Protein AF-A0AAE0LAM8-F1 (afdb_monomer_lite)

pLDDT: mean 78.43, std 20.63, range [35.69, 98.75]

Foldseek 3Di:
DDDPDDDDDDDDDDDDDDDDDDDDDDDDDDDDDDDDDDPDDDPPPPVPPVVPPPPQLKAFDLVVVVVCCLFQHPFPEEEPADPVRLRPNDDHYHNHNLPDQQALGEYEYEHGQDQPDCVLLSNLVSLLVNCVVQLQRGKYKYKAFPDDDPSVVCQAVVSQKDFDDKAACADPVRHGDFGIADSVRDGDGDPGIITTIIRHRPNRPDTDDNPPPPPPPPPPPDPQDCDDLLNVCVVDPDDDDPVSVVVNQVVQCVPDPVSVVVLVVCVVCVPPDDPQWHDDPNFIWGQDNNDTDGDGDPSHDPDDD

Secondary structure (DSSP, 8-state):
--S-----------------PPP--PPPPPP----PPP--PPP-----------SS--EE-HHHHHHHHHHH---SEESS--TT-TT-SSSSB-S-TTSS--TT-EEEE-----TT-SHHHHHHHHHHHHHHH-TTT-EEEEEEE-S--GGGGG-SGGGT-EEEEEE-SB-TTSPBP--EE-TTS--PPPSS-EEEEEE--GGG-SPPPPPP-TT-----------SHHHHHHHT-SSPPPHHHHHHHHHHHHHH-HHHHHHHHHHHH-TTSS-TTEEEETTEEEEEETTEEEE---TTS--S--

Sequence (305 aa):
MTRADRAREQATAEVQSHPKFPHPEAQSHPKAAGKVPEPVKPPESSSHYDQVVDRQDWKLIRERFEEIAAQYGVFDVDACCDSMGVNRQVDTYWTDCLKEKWRGKHVWCNPPYTKDSDLIERILRHFLAEWRADPENTSAMFLLPDYDAPWRRLIHPKYGLHPVKVFDTKDEKGRPNHLFESPDGGRPPLRWPVLLVWAPAASRAKPRAPPARKDSEAEPDEPLVTTGVAARARAASGPLKADEFVRALQAEYERSQYLSSLKEELIAAPHQRTDTFRMVDDMIWRVAEGRYQLVLAQDSPSESW

Radius of gyration: 31.29 Å; chains: 1; bounding box: 61×74×106 Å

Structure (mmCIF, N/CA/C/O backbone):
data_AF-A0AAE0LAM8-F1
#
_entry.id   AF-A0AAE0LAM8-F1
#
loop_
_atom_site.group_PDB
_atom_site.id
_atom_site.type_symbol
_atom_site.label_atom_id
_atom_site.label_alt_id
_atom_site.label_comp_id
_atom_site.label_asym_id
_atom_site.label_entity_id
_atom_site.label_seq_id
_atom_site.pdbx_PDB_ins_code
_atom_site.Cartn_x
_atom_site.Cartn_y
_atom_site.Cartn_z
_atom_site.occupancy
_atom_site.B_iso_or_equiv
_atom_site.auth_seq_id
_atom_site.auth_comp_id
_atom_site.auth_asym_id
_atom_site.auth_atom_id
_atom_site.pdbx_PDB_model_num
ATOM 1 N N . MET A 1 1 ? -28.770 -49.775 2.920 1.00 42.25 1 MET A N 1
ATOM 2 C CA . MET A 1 1 ? -27.861 -49.713 1.757 1.00 42.25 1 MET A CA 1
ATOM 3 C C . MET A 1 1 ? -28.515 -48.850 0.703 1.00 42.25 1 MET A C 1
ATOM 5 O O . MET A 1 1 ? -29.583 -49.187 0.209 1.00 42.25 1 MET A O 1
ATOM 9 N N . THR A 1 2 ? -27.954 -47.664 0.515 1.00 45.12 2 THR A N 1
ATOM 10 C CA . THR A 1 2 ? -28.498 -46.571 -0.287 1.00 45.12 2 THR A CA 1
ATOM 11 C C . THR A 1 2 ? -27.935 -46.592 -1.703 1.00 45.12 2 THR A C 1
ATOM 13 O O . THR A 1 2 ? -26.929 -47.222 -2.002 1.00 45.12 2 THR A O 1
ATOM 16 N N . ARG A 1 3 ? -28.679 -45.915 -2.571 1.00 39.25 3 ARG A N 1
ATOM 17 C CA . ARG A 1 3 ? -28.670 -45.915 -4.032 1.00 39.25 3 ARG A CA 1
ATOM 18 C C . ARG A 1 3 ? -27.422 -45.218 -4.602 1.00 39.25 3 ARG A C 1
ATOM 20 O O . ARG A 1 3 ? -27.533 -44.151 -5.194 1.00 39.25 3 ARG A O 1
ATOM 27 N N . ALA A 1 4 ? -26.253 -45.813 -4.391 1.00 47.25 4 ALA A N 1
ATOM 28 C CA . ALA A 1 4 ? -24.966 -45.377 -4.921 1.00 47.25 4 ALA A CA 1
ATOM 29 C C . ALA A 1 4 ? -24.282 -46.564 -5.609 1.00 47.25 4 ALA A C 1
ATOM 31 O O . ALA A 1 4 ? -23.405 -47.167 -5.020 1.00 47.25 4 ALA A O 1
ATOM 32 N N . ASP A 1 5 ? -24.743 -46.920 -6.813 1.00 45.50 5 ASP A N 1
ATOM 33 C CA . ASP A 1 5 ? -24.060 -47.843 -7.736 1.00 45.50 5 ASP A CA 1
ATOM 34 C C . ASP A 1 5 ? -24.733 -47.770 -9.118 1.00 45.50 5 ASP A C 1
ATOM 36 O O . ASP A 1 5 ? -25.617 -48.563 -9.447 1.00 45.50 5 ASP A O 1
ATOM 40 N N . ARG A 1 6 ? -24.385 -46.755 -9.919 1.00 40.69 6 ARG A N 1
ATOM 41 C CA . ARG A 1 6 ? -24.605 -46.738 -11.380 1.00 40.69 6 ARG A CA 1
ATOM 42 C C . ARG A 1 6 ? -23.985 -45.489 -12.002 1.00 40.69 6 ARG A C 1
ATOM 44 O O . ARG A 1 6 ? -24.583 -44.423 -11.932 1.00 40.69 6 ARG A O 1
ATOM 51 N N . ALA A 1 7 ? -22.806 -45.647 -12.597 1.00 38.97 7 ALA A N 1
ATOM 52 C CA . ALA A 1 7 ? -22.374 -45.000 -13.845 1.00 38.97 7 ALA A CA 1
ATOM 53 C C . ALA A 1 7 ? -20.856 -45.182 -13.998 1.00 38.97 7 ALA A C 1
ATOM 55 O O . ALA A 1 7 ? -20.057 -44.292 -13.719 1.00 38.97 7 ALA A O 1
ATOM 56 N N . ARG A 1 8 ? -20.471 -46.381 -14.430 1.00 38.44 8 ARG A N 1
ATOM 57 C CA . ARG A 1 8 ? -19.193 -46.676 -15.077 1.00 38.44 8 ARG A CA 1
ATOM 58 C C . ARG A 1 8 ? -19.563 -47.189 -16.471 1.00 38.44 8 ARG A C 1
ATOM 60 O O . ARG A 1 8 ? -20.605 -47.823 -16.594 1.00 38.44 8 ARG A O 1
ATOM 67 N N . GLU A 1 9 ? -18.699 -46.921 -17.446 1.00 38.69 9 GLU A N 1
ATOM 68 C CA . GLU A 1 9 ? -18.788 -47.283 -18.875 1.00 38.69 9 GLU A CA 1
ATOM 69 C C . GLU A 1 9 ? -19.473 -46.257 -19.783 1.00 38.69 9 GLU A C 1
ATOM 71 O O . GLU A 1 9 ? -20.690 -46.209 -19.907 1.00 38.69 9 GLU A O 1
ATOM 76 N N . GLN A 1 10 ? -18.649 -45.484 -20.494 1.00 40.00 10 GLN A N 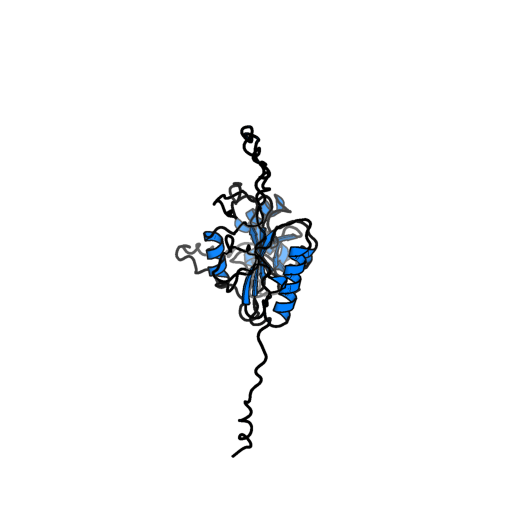1
ATOM 77 C CA . GLN A 1 10 ? -18.579 -45.578 -21.954 1.00 40.00 10 GLN A CA 1
ATOM 78 C C . GLN A 1 10 ? -17.279 -44.924 -22.443 1.00 40.00 10 GLN A C 1
ATOM 80 O O . GLN A 1 10 ? -17.040 -43.736 -22.249 1.00 40.00 10 GLN A O 1
ATOM 85 N N . ALA A 1 11 ? -16.426 -45.746 -23.049 1.00 37.00 11 ALA A N 1
ATOM 86 C CA . ALA A 1 11 ? -15.240 -45.362 -23.793 1.00 37.00 11 ALA A CA 1
ATOM 87 C C . ALA A 1 11 ? -15.292 -46.108 -25.128 1.00 37.00 11 ALA A C 1
ATOM 89 O O . ALA A 1 11 ? -15.294 -47.331 -25.116 1.00 37.00 11 ALA A O 1
ATOM 90 N N . THR A 1 12 ? -15.340 -45.367 -26.235 1.00 38.97 12 THR A N 1
ATOM 91 C CA . THR A 1 12 ? -14.949 -45.756 -27.607 1.00 38.97 12 THR A CA 1
ATOM 92 C C . THR A 1 12 ? -15.044 -44.471 -28.432 1.00 38.97 12 THR A C 1
ATOM 94 O O . THR A 1 12 ? -16.114 -43.886 -28.523 1.00 38.97 12 THR A O 1
ATOM 97 N N . ALA A 1 13 ? -13.913 -43.859 -28.773 1.00 37.62 13 ALA A N 1
ATOM 98 C CA . ALA A 1 13 ? -13.166 -44.088 -30.011 1.00 37.62 13 ALA A CA 1
ATOM 99 C C . ALA A 1 13 ? -13.682 -43.185 -31.141 1.00 37.62 13 ALA A C 1
ATOM 101 O O . ALA A 1 13 ? -14.643 -43.523 -31.819 1.00 37.62 13 ALA A O 1
ATOM 102 N N . GLU A 1 14 ? -12.988 -42.070 -31.374 1.00 36.41 14 GLU A N 1
ATOM 103 C CA . GLU A 1 14 ? -13.018 -41.405 -32.674 1.00 36.41 14 GLU A CA 1
ATOM 104 C C . GLU A 1 14 ? -11.615 -40.916 -33.046 1.00 36.41 14 GLU A C 1
ATOM 106 O O . GLU A 1 14 ? -10.985 -40.106 -32.369 1.00 36.41 14 GLU A O 1
ATOM 111 N N . VAL A 1 15 ? -11.118 -41.529 -34.115 1.00 42.00 15 VAL A N 1
ATOM 112 C CA . VAL A 1 15 ? -9.859 -41.286 -34.806 1.00 42.00 15 VAL A CA 1
ATOM 113 C C . VAL A 1 15 ? -10.183 -40.359 -35.972 1.00 42.00 15 VAL A C 1
ATOM 115 O O . VAL A 1 15 ? -10.866 -40.789 -36.894 1.00 42.00 15 VAL A O 1
ATOM 118 N N . GLN A 1 16 ? -9.681 -39.124 -35.966 1.00 38.16 16 GLN A N 1
ATOM 119 C CA . GLN A 1 16 ? -9.662 -38.227 -37.133 1.00 38.16 16 GLN A CA 1
ATOM 120 C C . GLN A 1 16 ? -8.356 -37.417 -37.081 1.00 38.16 16 GLN A C 1
ATOM 122 O O . GLN A 1 16 ? -8.118 -36.637 -36.169 1.00 38.16 16 GLN A O 1
ATOM 127 N N . SER A 1 17 ? -7.345 -37.842 -37.841 1.00 37.28 17 SER A N 1
ATOM 128 C CA . SER A 1 17 ? -7.025 -37.402 -39.211 1.00 37.28 17 SER A CA 1
ATOM 129 C C . SER A 1 17 ? -6.120 -36.164 -39.226 1.00 37.28 17 SER A C 1
ATOM 131 O O . SER A 1 17 ? -6.571 -35.028 -39.099 1.00 37.28 17 SER A O 1
ATOM 133 N N . HIS A 1 18 ? -4.822 -36.417 -39.403 1.00 40.50 18 HIS A N 1
ATOM 134 C CA . HIS A 1 18 ? -3.789 -35.412 -39.642 1.00 40.50 18 HIS A CA 1
ATOM 135 C C . HIS A 1 18 ? -4.062 -34.591 -40.914 1.00 40.50 18 HIS A C 1
ATOM 137 O O . HIS A 1 18 ? -4.341 -35.181 -41.963 1.00 40.50 18 HIS A O 1
ATOM 143 N N . PRO A 1 19 ? -3.891 -33.258 -40.884 1.00 45.94 19 PRO A N 1
ATOM 144 C CA . PRO A 1 19 ? -3.812 -32.468 -42.099 1.00 45.94 19 PRO A CA 1
ATOM 145 C C . PRO A 1 19 ? -2.441 -32.637 -42.771 1.00 45.94 19 PRO A C 1
ATOM 147 O O . PRO A 1 19 ? -1.376 -32.506 -42.169 1.00 45.94 19 PRO A O 1
ATOM 150 N N . LYS A 1 20 ? -2.521 -32.959 -44.059 1.00 43.41 20 LYS A N 1
ATOM 151 C CA . LYS A 1 20 ? -1.448 -33.190 -45.024 1.00 43.41 20 LYS A CA 1
ATOM 152 C C . LYS A 1 20 ? -0.888 -31.831 -45.470 1.00 43.41 20 LYS A C 1
ATOM 154 O O . LYS A 1 20 ? -1.605 -31.067 -46.109 1.00 43.41 20 LYS A O 1
ATOM 159 N N . PHE A 1 21 ? 0.365 -31.520 -45.139 1.00 41.03 21 PHE A N 1
ATOM 160 C CA . PHE A 1 21 ? 1.052 -30.322 -45.640 1.00 41.03 21 PHE A CA 1
ATOM 161 C C . PHE A 1 21 ? 1.538 -30.547 -47.083 1.00 41.03 21 PHE A C 1
ATOM 163 O O . PHE A 1 21 ? 2.216 -31.548 -47.334 1.00 41.03 21 PHE A O 1
ATOM 170 N N . PRO A 1 22 ? 1.234 -29.651 -48.038 1.00 52.69 22 PRO A N 1
ATOM 171 C CA . PRO A 1 22 ? 1.877 -29.663 -49.343 1.00 52.69 22 PRO A CA 1
ATOM 172 C C . PRO A 1 22 ? 3.249 -28.972 -49.288 1.00 52.69 22 PRO A C 1
ATOM 174 O O . PRO A 1 22 ? 3.369 -27.826 -48.860 1.00 52.69 22 PRO A O 1
ATOM 177 N N . HIS A 1 23 ? 4.276 -29.676 -49.768 1.00 47.25 23 HIS A N 1
ATOM 178 C CA . HIS A 1 23 ? 5.522 -29.082 -50.258 1.00 47.25 23 HIS A CA 1
ATOM 179 C C . HIS A 1 23 ? 5.260 -28.327 -51.572 1.00 47.25 23 HIS A C 1
ATOM 181 O O . HIS A 1 23 ? 4.566 -28.861 -52.438 1.00 47.25 23 HIS A O 1
ATOM 187 N N . PRO A 1 24 ? 5.903 -27.165 -51.764 1.00 48.97 24 PRO A N 1
ATOM 188 C CA . PRO A 1 24 ? 6.449 -26.807 -53.074 1.00 48.97 24 PRO A CA 1
ATOM 189 C C . PRO A 1 24 ? 7.948 -26.484 -52.944 1.00 48.97 24 PRO A C 1
ATOM 191 O O . PRO A 1 24 ? 8.383 -25.790 -52.031 1.00 48.97 24 PRO A O 1
ATOM 194 N N . GLU A 1 25 ? 8.793 -27.219 -53.660 1.00 37.88 25 GLU A N 1
ATOM 195 C CA . GLU A 1 25 ? 9.334 -26.871 -54.984 1.00 37.88 25 GLU A CA 1
ATOM 196 C C . GLU A 1 25 ? 10.571 -25.969 -54.904 1.00 37.88 25 GLU A C 1
ATOM 198 O O . GLU A 1 25 ? 10.521 -24.769 -54.650 1.00 37.88 25 GLU A O 1
ATOM 203 N N . ALA A 1 26 ? 11.710 -26.612 -55.162 1.00 44.53 26 ALA A N 1
ATOM 204 C CA . ALA A 1 26 ? 12.979 -25.980 -55.454 1.00 44.53 26 ALA A CA 1
ATOM 205 C C . ALA A 1 26 ? 12.883 -25.246 -56.797 1.00 44.53 26 ALA A C 1
ATOM 207 O O . ALA A 1 26 ? 12.657 -25.874 -57.831 1.00 44.53 26 ALA A O 1
ATOM 208 N N . GLN A 1 27 ? 13.101 -23.931 -56.788 1.00 44.50 27 GLN A N 1
ATOM 209 C CA . GLN A 1 27 ? 13.315 -23.162 -58.009 1.00 44.50 27 GLN A CA 1
ATOM 210 C C . GLN A 1 27 ? 14.799 -22.858 -58.201 1.00 44.50 27 GLN A C 1
ATOM 212 O O . GLN A 1 27 ? 15.515 -22.388 -57.320 1.00 44.50 27 GLN A O 1
ATOM 217 N N . SER A 1 28 ? 15.227 -23.207 -59.405 1.00 44.59 28 SER A N 1
ATOM 218 C CA . SER A 1 28 ? 16.553 -23.154 -59.989 1.00 44.59 28 SER A CA 1
ATOM 219 C C . SER A 1 28 ? 17.061 -21.734 -60.244 1.00 44.59 28 SER A C 1
ATOM 221 O O . SER A 1 28 ? 16.345 -20.886 -60.773 1.00 44.59 28 SER A O 1
ATOM 223 N N . HIS A 1 29 ? 18.352 -21.536 -59.983 1.00 39.38 29 HIS A N 1
ATOM 224 C CA . HIS A 1 29 ? 19.150 -20.391 -60.417 1.00 39.38 29 HIS A CA 1
ATOM 225 C C . HIS A 1 29 ? 19.219 -20.241 -61.948 1.00 39.38 29 HIS A C 1
ATOM 227 O O . HIS A 1 29 ? 19.505 -21.222 -62.639 1.00 39.38 29 HIS A O 1
ATOM 233 N N . PRO A 1 30 ? 19.185 -19.003 -62.468 1.00 60.00 30 PRO A N 1
ATOM 234 C CA . PRO A 1 30 ? 19.942 -18.634 -63.654 1.00 60.00 30 PRO A CA 1
ATOM 235 C C . PRO A 1 30 ? 21.252 -17.918 -63.280 1.00 60.00 30 PRO A C 1
ATOM 237 O O . PRO A 1 30 ? 21.284 -16.975 -62.489 1.00 60.00 30 PRO A O 1
ATOM 240 N N . LYS A 1 31 ? 22.349 -18.379 -63.893 1.00 48.44 31 LYS A N 1
ATOM 241 C CA . LYS A 1 31 ? 23.656 -17.711 -63.925 1.00 48.44 31 LYS A CA 1
ATOM 242 C C . LYS A 1 31 ? 23.550 -16.421 -64.744 1.00 48.44 31 LYS A C 1
ATOM 244 O O . LYS A 1 31 ? 23.218 -16.486 -65.924 1.00 48.44 31 LYS A O 1
ATOM 249 N N . ALA A 1 32 ? 23.939 -15.291 -64.162 1.00 50.44 32 ALA A N 1
ATOM 250 C CA . ALA A 1 32 ? 24.300 -14.088 -64.904 1.00 50.44 32 ALA A CA 1
ATOM 251 C C . ALA A 1 32 ? 25.632 -13.550 -64.371 1.00 50.44 32 ALA A C 1
ATOM 253 O O . ALA A 1 32 ? 25.844 -13.426 -63.166 1.00 50.44 32 ALA A O 1
ATOM 254 N N . ALA A 1 33 ? 26.551 -13.314 -65.299 1.00 45.41 33 ALA A N 1
ATOM 255 C CA . ALA A 1 33 ? 27.907 -12.863 -65.059 1.00 45.41 33 ALA A CA 1
ATOM 256 C C . ALA A 1 33 ? 27.971 -11.345 -64.825 1.00 45.41 33 ALA A C 1
ATOM 258 O O . ALA A 1 33 ? 27.256 -10.584 -65.469 1.00 45.41 33 ALA A O 1
ATOM 259 N N . GLY A 1 34 ? 28.927 -10.926 -63.992 1.00 47.91 34 GLY A N 1
ATOM 260 C CA . GLY A 1 34 ? 29.660 -9.675 -64.195 1.00 47.91 34 GLY A CA 1
ATOM 261 C C . GLY A 1 34 ? 29.079 -8.403 -63.578 1.00 47.91 34 GLY A C 1
ATOM 262 O O . GLY A 1 34 ? 28.497 -7.581 -64.277 1.00 47.91 34 GLY A O 1
ATOM 263 N N . LYS A 1 35 ? 29.396 -8.165 -62.302 1.00 47.94 35 LYS A N 1
ATOM 264 C CA . LYS A 1 35 ? 29.837 -6.851 -61.798 1.00 47.94 35 LYS A CA 1
ATOM 265 C C . LYS A 1 35 ? 30.513 -7.050 -60.443 1.00 47.94 35 LYS A C 1
ATOM 267 O O . LYS A 1 35 ? 29.933 -7.659 -59.551 1.00 47.94 35 LYS A O 1
ATOM 272 N N . VAL A 1 36 ? 31.754 -6.584 -60.317 1.00 54.91 36 VAL A N 1
ATOM 273 C CA . VAL A 1 36 ? 32.462 -6.516 -59.032 1.00 54.91 36 VAL A CA 1
ATOM 274 C C . VAL A 1 36 ? 31.665 -5.559 -58.137 1.00 54.91 36 VAL A C 1
ATOM 276 O O . VAL A 1 36 ? 31.460 -4.418 -58.555 1.00 54.91 36 VAL A O 1
ATOM 279 N N . PRO A 1 37 ? 31.152 -5.994 -56.973 1.00 52.31 37 PRO A N 1
ATOM 280 C CA . PRO A 1 37 ? 30.456 -5.093 -56.072 1.00 52.31 37 PRO A CA 1
ATOM 281 C C . PRO A 1 37 ? 31.472 -4.120 -55.468 1.00 52.31 37 PRO A C 1
ATOM 283 O O . PRO A 1 37 ? 32.499 -4.536 -54.929 1.00 52.31 37 PRO A O 1
ATOM 286 N N . GLU A 1 38 ? 31.186 -2.822 -55.573 1.00 62.50 38 GLU A N 1
ATOM 287 C CA . GLU A 1 38 ? 31.817 -1.816 -54.719 1.00 62.50 38 GLU A CA 1
ATOM 288 C C . GLU A 1 38 ? 31.668 -2.239 -53.249 1.00 62.50 38 GLU A C 1
ATOM 290 O O . GLU A 1 38 ? 30.661 -2.870 -52.902 1.00 62.50 38 GLU A O 1
ATOM 295 N N . PRO A 1 39 ? 32.647 -1.929 -52.377 1.00 57.47 39 PRO A N 1
ATOM 296 C CA . PRO A 1 39 ? 32.541 -2.230 -50.959 1.00 57.47 39 PRO A CA 1
ATOM 297 C C . PRO A 1 39 ? 31.262 -1.592 -50.422 1.00 57.47 39 PRO A C 1
ATOM 299 O O . PRO A 1 39 ? 31.156 -0.371 -50.309 1.00 57.47 39 PRO A O 1
ATOM 302 N N . VAL A 1 40 ? 30.277 -2.442 -50.126 1.00 51.88 40 VAL A N 1
ATOM 303 C CA . VAL A 1 40 ? 29.042 -2.058 -49.454 1.00 51.88 40 VAL A CA 1
ATOM 304 C C . VAL A 1 40 ? 29.480 -1.388 -48.163 1.00 51.88 40 VAL A C 1
ATOM 306 O O . VAL A 1 40 ? 30.051 -2.044 -47.288 1.00 51.88 40 VAL A O 1
ATOM 309 N N . LYS A 1 41 ? 29.276 -0.066 -48.072 1.00 57.19 41 LYS A N 1
ATOM 310 C CA . LYS A 1 41 ? 29.396 0.649 -46.803 1.00 57.19 41 LYS A CA 1
ATOM 311 C C . LYS A 1 41 ? 28.612 -0.173 -45.780 1.00 57.19 41 LYS A C 1
ATOM 313 O O . LYS A 1 41 ? 27.461 -0.505 -46.081 1.00 57.19 41 LYS A O 1
ATOM 318 N N . PRO A 1 42 ? 29.208 -0.539 -44.627 1.00 51.59 42 PRO A N 1
ATOM 319 C CA . PRO A 1 42 ? 28.446 -1.193 -43.576 1.00 51.59 42 PRO A CA 1
ATOM 320 C C . PRO A 1 42 ? 27.178 -0.364 -43.366 1.00 51.59 42 PRO A C 1
ATOM 322 O O . PRO A 1 42 ? 27.288 0.868 -43.401 1.00 51.59 42 PRO A O 1
ATOM 325 N N . PRO A 1 43 ? 25.996 -1.002 -43.257 1.00 48.78 43 PRO A N 1
ATOM 326 C CA . PRO A 1 43 ? 24.765 -0.269 -43.019 1.00 48.78 43 PRO A CA 1
ATOM 327 C C . PRO A 1 43 ? 25.061 0.682 -41.871 1.00 48.78 43 PRO A C 1
ATOM 329 O O . PRO A 1 43 ? 25.520 0.229 -40.819 1.00 48.78 43 PRO A O 1
ATOM 332 N N . GLU A 1 44 ? 24.928 1.988 -42.133 1.00 47.56 44 GLU A N 1
ATOM 333 C CA . GLU A 1 44 ? 25.016 3.007 -41.096 1.00 47.56 44 GLU A CA 1
ATOM 334 C C . GLU A 1 44 ? 24.133 2.479 -39.989 1.00 47.56 44 GLU A C 1
ATOM 336 O O . GLU A 1 44 ? 22.941 2.259 -40.218 1.00 47.56 44 GLU A O 1
ATOM 341 N N . SER A 1 45 ? 24.761 2.099 -38.871 1.00 48.72 45 SER A N 1
ATOM 342 C CA . SER A 1 45 ? 24.065 1.471 -37.768 1.00 48.72 45 SER A CA 1
ATOM 343 C C . SER A 1 45 ? 22.929 2.415 -37.463 1.00 48.72 45 SER A C 1
ATOM 345 O O . SER A 1 45 ? 23.179 3.538 -37.020 1.00 48.72 45 SER A O 1
ATOM 347 N N . SER A 1 46 ? 21.709 2.006 -37.798 1.00 42.03 46 SER A N 1
ATOM 348 C CA . SER A 1 46 ? 20.527 2.746 -37.435 1.00 42.03 46 SER A CA 1
ATOM 349 C C . SER A 1 46 ? 20.605 2.814 -35.924 1.00 42.03 46 SER A C 1
ATOM 351 O O . SER A 1 46 ? 20.315 1.829 -35.239 1.00 42.03 46 SER A O 1
ATOM 353 N N . SER A 1 47 ? 21.066 3.944 -35.394 1.00 44.22 47 SER A N 1
ATOM 354 C CA . SER A 1 47 ? 21.105 4.244 -33.972 1.00 44.22 47 SER A CA 1
ATOM 355 C C . SER A 1 47 ? 19.676 4.546 -33.523 1.00 44.22 47 SER A C 1
ATOM 357 O O . SER A 1 47 ? 19.398 5.528 -32.852 1.00 44.22 47 SER A O 1
ATOM 359 N N . HIS A 1 48 ? 18.762 3.652 -33.907 1.00 40.41 48 HIS A N 1
ATOM 360 C CA . HIS A 1 48 ? 17.373 3.530 -33.505 1.00 40.41 48 HIS A CA 1
ATOM 361 C C . HIS A 1 48 ? 17.252 3.003 -32.068 1.00 40.41 48 HIS A C 1
ATOM 363 O O . HIS A 1 48 ? 16.197 2.543 -31.650 1.00 40.41 48 HIS A O 1
ATOM 369 N N . TYR A 1 49 ? 18.344 3.101 -31.312 1.00 36.56 49 TYR A N 1
ATOM 370 C CA . TYR A 1 49 ? 18.413 2.923 -29.879 1.00 36.56 49 TYR A CA 1
ATOM 371 C C . TYR A 1 49 ? 18.540 4.295 -29.198 1.00 36.56 49 TYR A C 1
ATOM 373 O O . TYR A 1 49 ? 19.236 4.432 -28.200 1.00 36.56 49 TYR A O 1
ATOM 381 N N . ASP A 1 50 ? 17.755 5.282 -29.642 1.00 35.69 50 ASP A N 1
ATOM 382 C CA . ASP A 1 50 ? 17.017 6.107 -28.672 1.00 35.69 50 ASP A CA 1
ATOM 383 C C . ASP A 1 50 ? 15.964 5.188 -28.020 1.00 35.69 50 ASP A C 1
ATOM 385 O O . ASP A 1 50 ? 14.751 5.325 -28.176 1.00 35.69 50 ASP A O 1
ATOM 389 N N . GLN A 1 51 ? 16.452 4.142 -27.346 1.00 46.09 51 GLN A N 1
ATOM 390 C CA . GLN A 1 51 ? 15.656 3.329 -26.459 1.00 46.09 51 GLN A CA 1
ATOM 391 C C . GLN A 1 51 ? 15.284 4.270 -25.334 1.00 46.09 51 GLN A C 1
ATOM 393 O O . GLN A 1 51 ? 16.090 4.557 -24.448 1.00 46.09 51 GLN A O 1
ATOM 398 N N . VAL A 1 52 ? 14.063 4.790 -25.399 1.00 47.91 52 VAL A N 1
ATOM 399 C CA . VAL A 1 52 ? 13.364 5.289 -24.226 1.00 47.91 52 VAL A CA 1
ATOM 400 C C . VAL A 1 52 ? 13.440 4.147 -23.223 1.00 47.91 52 VAL A C 1
ATOM 402 O O . VAL A 1 52 ? 12.703 3.176 -23.345 1.00 47.91 52 VAL A O 1
ATOM 405 N N . VAL A 1 53 ? 14.427 4.213 -22.323 1.00 57.06 53 VAL A N 1
ATOM 406 C CA . VAL A 1 53 ? 14.648 3.202 -21.290 1.00 57.06 53 VAL A CA 1
ATOM 407 C C . VAL A 1 53 ? 13.302 3.009 -20.624 1.00 57.06 53 VAL A C 1
ATOM 409 O O . VAL A 1 53 ? 12.743 3.985 -20.113 1.00 57.06 53 VAL A O 1
ATOM 412 N N . ASP A 1 54 ? 12.758 1.797 -20.703 1.00 65.25 54 ASP A N 1
ATOM 413 C CA . ASP A 1 54 ? 11.486 1.509 -20.070 1.00 65.25 54 ASP A CA 1
ATOM 414 C C . ASP A 1 54 ? 11.676 1.693 -18.563 1.00 65.25 54 ASP A C 1
ATOM 416 O O . ASP A 1 54 ? 12.430 0.987 -17.893 1.00 65.25 54 ASP A O 1
ATOM 420 N N . ARG A 1 55 ? 11.071 2.759 -18.039 1.00 69.88 55 ARG A N 1
ATOM 421 C CA . ARG A 1 55 ? 11.152 3.132 -16.623 1.00 69.88 55 ARG A CA 1
ATOM 422 C C . ARG A 1 55 ? 10.011 2.519 -15.814 1.00 69.88 55 ARG A C 1
ATOM 424 O O . ARG A 1 55 ? 9.819 2.927 -14.673 1.00 69.88 55 ARG A O 1
ATOM 431 N N . GLN A 1 56 ? 9.231 1.616 -16.407 1.00 81.19 56 GLN A N 1
ATOM 432 C CA . GLN A 1 56 ? 8.104 0.958 -15.751 1.00 81.19 56 GLN A CA 1
ATOM 433 C C . GLN A 1 56 ? 8.478 -0.417 -15.178 1.00 81.19 56 GLN A C 1
ATOM 435 O O . GLN A 1 56 ? 7.803 -0.876 -14.262 1.00 81.19 56 GLN A O 1
ATOM 440 N N . ASP A 1 57 ? 9.601 -1.009 -15.601 1.00 84.06 57 ASP A N 1
ATOM 441 C CA . ASP A 1 57 ? 10.090 -2.319 -15.126 1.00 84.06 57 ASP A CA 1
ATOM 442 C C . ASP A 1 57 ? 10.857 -2.241 -13.794 1.00 84.06 57 ASP A C 1
ATOM 444 O O . ASP A 1 57 ? 11.777 -3.008 -13.509 1.00 84.06 57 ASP A O 1
ATOM 448 N N . TRP A 1 58 ? 10.527 -1.258 -12.963 1.00 90.69 58 TRP A N 1
ATOM 449 C CA . TRP A 1 58 ? 11.186 -1.065 -11.679 1.00 90.69 58 TRP A CA 1
ATOM 450 C C . TRP A 1 58 ? 10.566 -1.972 -10.624 1.00 90.69 58 TRP A C 1
ATOM 452 O O . TRP A 1 58 ? 9.345 -2.106 -10.538 1.00 90.69 58 TRP A O 1
ATOM 462 N N . LYS A 1 59 ? 11.405 -2.548 -9.763 1.00 95.12 59 LYS A N 1
ATOM 463 C CA . LYS A 1 59 ? 10.957 -3.357 -8.624 1.00 95.12 59 LYS A CA 1
ATOM 464 C C . LYS A 1 59 ? 11.303 -2.662 -7.312 1.00 95.12 59 LYS A C 1
ATOM 466 O O . LYS A 1 59 ? 12.279 -1.921 -7.227 1.00 95.12 59 LYS A O 1
ATOM 471 N N . LEU A 1 60 ? 10.502 -2.886 -6.276 1.00 97.06 60 LEU A N 1
ATOM 472 C CA . LEU A 1 60 ? 10.833 -2.460 -4.913 1.00 97.06 60 LEU A CA 1
ATOM 473 C C . LEU A 1 60 ? 12.190 -3.057 -4.484 1.00 97.06 60 LEU A C 1
ATOM 475 O O . LEU A 1 60 ? 12.465 -4.222 -4.775 1.00 97.06 60 LEU A O 1
ATOM 479 N N . ILE A 1 61 ? 13.040 -2.294 -3.792 1.00 97.00 61 ILE A N 1
ATOM 480 C CA . ILE A 1 61 ? 14.293 -2.853 -3.255 1.00 97.00 61 ILE A CA 1
ATOM 481 C C . ILE A 1 61 ? 14.000 -4.054 -2.338 1.00 97.00 61 ILE A C 1
ATOM 483 O O . ILE A 1 61 ? 13.023 -4.044 -1.579 1.00 97.00 61 ILE A O 1
ATOM 487 N N . ARG A 1 62 ? 14.832 -5.100 -2.432 1.00 96.75 62 ARG A N 1
ATOM 488 C CA . ARG A 1 62 ? 14.577 -6.412 -1.811 1.00 96.75 62 ARG A CA 1
ATOM 489 C C . ARG A 1 62 ? 14.327 -6.298 -0.311 1.00 96.75 62 ARG A C 1
ATOM 491 O O . ARG A 1 62 ? 13.377 -6.892 0.184 1.00 96.75 62 ARG A O 1
ATOM 498 N N . GLU A 1 63 ? 15.111 -5.477 0.380 1.00 97.00 63 GLU A N 1
ATOM 499 C CA . GLU A 1 63 ? 15.016 -5.292 1.828 1.00 97.00 63 GLU A CA 1
ATOM 500 C C . GLU A 1 63 ? 13.625 -4.774 2.231 1.00 97.00 63 GLU A C 1
ATOM 502 O O . GLU A 1 63 ? 13.018 -5.254 3.184 1.00 97.00 63 GLU A O 1
ATOM 507 N N . ARG A 1 64 ? 13.065 -3.831 1.462 1.00 96.94 64 ARG A N 1
ATOM 508 C CA . ARG A 1 64 ? 11.723 -3.288 1.723 1.00 96.94 64 ARG A CA 1
ATOM 509 C C . ARG A 1 64 ? 10.624 -4.277 1.378 1.00 96.94 64 ARG A C 1
ATOM 511 O O . ARG A 1 64 ? 9.621 -4.324 2.084 1.00 96.94 64 ARG A O 1
ATOM 518 N N . PHE A 1 65 ? 10.798 -5.052 0.312 1.00 98.19 65 PHE A N 1
ATOM 519 C CA . PHE A 1 65 ? 9.851 -6.107 -0.030 1.00 98.19 65 PHE A CA 1
ATOM 520 C C . PHE A 1 65 ? 9.786 -7.172 1.075 1.00 98.19 65 PHE A C 1
ATOM 522 O O . PHE A 1 65 ? 8.694 -7.538 1.505 1.00 98.19 65 PHE A O 1
ATOM 529 N N . GLU A 1 66 ? 10.936 -7.606 1.593 1.00 97.81 66 GLU A N 1
ATOM 530 C CA . GLU A 1 66 ? 11.026 -8.583 2.684 1.00 97.81 66 GLU A CA 1
ATOM 531 C C . GLU A 1 66 ? 10.421 -8.062 3.993 1.00 97.81 66 GLU A C 1
ATOM 533 O O . GLU A 1 66 ? 9.670 -8.789 4.642 1.00 97.81 66 GLU A O 1
ATOM 538 N N . GLU A 1 67 ? 10.668 -6.797 4.356 1.00 96.62 67 GLU A N 1
ATOM 539 C CA . GLU A 1 67 ? 10.015 -6.147 5.504 1.00 96.62 67 GLU A CA 1
ATOM 540 C C . GLU A 1 67 ? 8.481 -6.199 5.388 1.00 96.62 67 GLU A C 1
ATOM 542 O O . GLU A 1 67 ? 7.784 -6.541 6.347 1.00 96.62 67 GLU A O 1
ATOM 547 N N . ILE A 1 68 ? 7.946 -5.884 4.204 1.00 96.94 68 ILE A N 1
ATOM 548 C CA . ILE A 1 68 ? 6.502 -5.893 3.953 1.00 96.94 68 ILE A CA 1
ATOM 549 C C . ILE A 1 68 ? 5.960 -7.327 3.983 1.00 96.94 68 ILE A C 1
ATOM 551 O O . ILE A 1 68 ? 4.948 -7.577 4.638 1.00 96.94 68 ILE A O 1
ATOM 555 N N . ALA A 1 69 ? 6.630 -8.280 3.336 1.00 97.31 69 ALA A N 1
ATOM 556 C CA . ALA A 1 69 ? 6.221 -9.684 3.339 1.00 97.31 69 ALA A CA 1
ATOM 557 C C . ALA A 1 69 ? 6.243 -10.288 4.756 1.00 97.31 69 ALA A C 1
ATOM 559 O O . ALA A 1 69 ? 5.346 -11.041 5.134 1.00 97.31 69 ALA A O 1
ATOM 560 N N . ALA A 1 70 ? 7.217 -9.913 5.589 1.00 95.94 70 ALA A N 1
ATOM 561 C CA . ALA A 1 70 ? 7.266 -10.334 6.987 1.00 95.94 70 ALA A CA 1
ATOM 562 C C . ALA A 1 70 ? 6.064 -9.811 7.796 1.00 95.94 70 ALA A C 1
ATOM 564 O O . ALA A 1 70 ? 5.529 -10.527 8.646 1.00 95.94 70 ALA A O 1
ATOM 565 N N . GLN A 1 71 ? 5.619 -8.582 7.521 1.00 95.38 71 GLN A N 1
ATOM 566 C CA . GLN A 1 71 ? 4.520 -7.935 8.240 1.00 95.38 71 GLN A CA 1
ATOM 567 C C . GLN A 1 71 ? 3.125 -8.378 7.755 1.00 95.38 71 GLN A C 1
ATOM 569 O O . GLN A 1 71 ? 2.219 -8.573 8.572 1.00 95.38 71 GLN A O 1
ATOM 574 N N . TYR A 1 72 ? 2.940 -8.537 6.443 1.00 95.44 72 TYR A N 1
ATOM 575 C CA . TYR A 1 72 ? 1.627 -8.767 5.821 1.00 95.44 72 TYR A CA 1
ATOM 576 C C . TYR A 1 72 ? 1.412 -10.197 5.309 1.00 95.44 72 TYR A C 1
ATOM 578 O O . TYR A 1 72 ? 0.274 -10.580 5.037 1.00 95.44 72 TYR A O 1
ATOM 586 N N . GLY A 1 73 ? 2.467 -11.011 5.270 1.00 95.38 73 GLY A N 1
ATOM 587 C CA . GLY A 1 73 ? 2.439 -12.386 4.784 1.00 95.38 73 GLY A CA 1
ATOM 588 C C . GLY A 1 73 ? 3.233 -12.573 3.491 1.00 95.38 73 GLY A C 1
ATOM 589 O O . GLY A 1 73 ? 3.509 -11.631 2.754 1.00 95.38 73 GLY A O 1
ATOM 590 N N . VAL A 1 74 ? 3.612 -13.825 3.227 1.00 97.00 74 VAL A N 1
ATOM 591 C CA . VAL A 1 74 ? 4.320 -14.211 2.000 1.00 97.00 74 VAL A CA 1
ATOM 592 C C . VAL A 1 74 ? 3.344 -14.205 0.831 1.00 97.00 74 VAL A C 1
ATOM 594 O O . VAL A 1 74 ? 2.349 -14.927 0.873 1.00 97.00 74 VAL A O 1
ATOM 597 N N . PHE A 1 75 ? 3.643 -13.413 -0.194 1.00 98.44 75 PHE A N 1
ATOM 598 C CA . PHE A 1 75 ? 2.821 -13.290 -1.395 1.00 98.44 75 PHE A CA 1
ATOM 599 C C . PHE A 1 75 ? 2.920 -14.533 -2.282 1.00 98.44 75 PHE A C 1
ATOM 601 O O . PHE A 1 75 ? 4.003 -15.077 -2.492 1.00 98.44 75 PHE A O 1
ATOM 608 N N . ASP A 1 76 ? 1.782 -14.947 -2.833 1.00 98.56 76 ASP A N 1
ATOM 609 C CA . ASP A 1 76 ? 1.683 -16.094 -3.732 1.00 98.56 76 ASP A CA 1
ATOM 610 C C . ASP A 1 76 ? 2.126 -15.742 -5.156 1.00 98.56 76 ASP A C 1
ATOM 612 O O . ASP A 1 76 ? 2.595 -16.613 -5.885 1.00 98.56 76 ASP A O 1
ATOM 616 N N . VAL A 1 77 ? 1.915 -14.490 -5.578 1.00 98.75 77 VAL A N 1
ATOM 617 C CA . VAL A 1 77 ? 2.114 -14.054 -6.965 1.00 98.75 77 VAL A CA 1
ATOM 618 C C . VAL A 1 77 ? 2.427 -12.561 -7.073 1.00 98.75 77 VAL A C 1
ATOM 620 O O . VAL A 1 77 ? 1.881 -11.755 -6.316 1.00 98.75 77 VAL A O 1
ATOM 623 N N . ASP A 1 78 ? 3.279 -12.205 -8.035 1.00 98.69 78 ASP A N 1
ATOM 624 C CA . ASP A 1 78 ? 3.533 -10.830 -8.476 1.00 98.69 78 ASP A CA 1
ATOM 625 C C . ASP A 1 78 ? 2.694 -10.499 -9.723 1.00 98.69 78 ASP A C 1
ATOM 627 O O . ASP A 1 78 ? 2.795 -11.167 -10.752 1.00 98.69 78 ASP A O 1
ATOM 631 N N . ALA A 1 79 ? 1.817 -9.503 -9.633 1.00 98.31 79 ALA A N 1
ATOM 632 C CA . ALA A 1 79 ? 0.787 -9.265 -10.640 1.00 98.31 79 ALA A CA 1
ATOM 633 C C . ALA A 1 79 ? 1.242 -8.445 -11.858 1.00 98.31 79 ALA A C 1
ATOM 635 O O . ALA A 1 79 ? 0.575 -8.482 -12.888 1.00 98.31 79 ALA A O 1
ATOM 636 N N . CYS A 1 80 ? 2.302 -7.647 -11.753 1.00 96.44 80 CYS A N 1
ATOM 637 C CA . CYS A 1 80 ? 2.639 -6.650 -12.779 1.00 96.44 80 CYS A CA 1
ATOM 638 C C . CYS A 1 80 ? 4.076 -6.817 -13.264 1.00 96.44 80 CYS A C 1
ATOM 640 O O . CYS A 1 80 ? 4.888 -5.894 -13.176 1.00 96.44 80 CYS A O 1
ATOM 642 N N . CYS A 1 81 ? 4.388 -8.010 -13.762 1.00 95.94 81 CYS A N 1
ATOM 643 C CA . CYS A 1 81 ? 5.723 -8.330 -14.227 1.00 95.94 81 CYS A CA 1
ATOM 644 C C . CYS A 1 81 ? 5.889 -8.182 -15.735 1.00 95.94 81 CYS A C 1
ATOM 646 O O . CYS A 1 81 ? 4.945 -8.340 -16.510 1.00 95.94 81 CYS A O 1
ATOM 648 N N . ASP A 1 82 ? 7.123 -7.922 -16.154 1.00 93.88 82 ASP A N 1
ATOM 649 C CA . ASP A 1 82 ? 7.494 -8.004 -17.560 1.00 93.88 82 ASP A CA 1
ATOM 650 C C . ASP A 1 82 ? 7.455 -9.463 -18.064 1.00 93.88 82 ASP A C 1
ATOM 652 O O . ASP A 1 82 ? 7.411 -10.425 -17.291 1.00 93.88 82 ASP A O 1
ATOM 656 N N . SER A 1 83 ? 7.488 -9.642 -19.387 1.00 94.25 83 SER A N 1
ATOM 657 C CA . SER A 1 83 ? 7.410 -10.971 -20.023 1.00 94.25 83 SER A CA 1
ATOM 658 C C . SER A 1 83 ? 8.547 -11.937 -19.668 1.00 94.25 83 SER A C 1
ATOM 660 O O . SER A 1 83 ? 8.400 -13.144 -19.840 1.00 94.25 83 SER A O 1
ATOM 662 N N . MET A 1 84 ? 9.666 -11.415 -19.168 1.00 94.25 84 MET A N 1
ATOM 663 C CA . MET A 1 84 ? 10.833 -12.178 -18.732 1.00 94.25 84 MET A CA 1
ATOM 664 C C . MET A 1 84 ? 10.854 -12.360 -17.200 1.00 94.25 84 MET A C 1
ATOM 666 O O . MET A 1 84 ? 11.714 -13.068 -16.664 1.00 94.25 84 MET A O 1
ATOM 670 N N . GLY A 1 85 ? 9.922 -11.717 -16.489 1.00 95.19 85 GLY A N 1
ATOM 671 C CA . GLY A 1 85 ? 9.848 -11.644 -15.039 1.00 95.19 85 GLY A CA 1
ATOM 672 C C . GLY A 1 85 ? 11.084 -11.013 -14.405 1.00 95.19 85 GLY A C 1
ATOM 673 O O . GLY A 1 85 ? 11.456 -11.438 -13.312 1.00 95.19 85 GLY A O 1
ATOM 674 N N . VAL A 1 86 ? 11.778 -10.083 -15.068 1.00 94.19 86 VAL A N 1
ATOM 675 C CA . VAL A 1 86 ? 13.005 -9.460 -14.531 1.00 94.19 86 VAL A CA 1
ATOM 676 C C . VAL A 1 86 ? 12.693 -8.623 -13.289 1.00 94.19 86 VAL A C 1
ATOM 678 O O . VAL A 1 86 ? 13.463 -8.626 -12.323 1.00 94.19 86 VAL A O 1
ATOM 681 N N . ASN A 1 87 ? 11.537 -7.965 -13.275 1.00 95.50 87 ASN A N 1
ATOM 682 C CA . ASN A 1 87 ? 11.065 -7.148 -12.159 1.00 95.50 87 ASN A CA 1
ATOM 683 C C . ASN A 1 87 ? 10.296 -7.924 -11.061 1.00 95.50 87 ASN A C 1
ATOM 685 O O . ASN A 1 87 ? 9.816 -7.299 -10.113 1.00 95.50 87 ASN A O 1
ATOM 689 N N . ARG A 1 88 ? 10.191 -9.262 -11.141 1.00 97.06 88 ARG A N 1
ATOM 690 C CA . ARG A 1 88 ? 9.410 -10.069 -10.182 1.00 97.06 88 ARG A CA 1
ATOM 691 C C . ARG A 1 88 ? 10.004 -10.081 -8.771 1.00 97.06 88 ARG A C 1
ATOM 693 O O . ARG A 1 88 ? 11.221 -10.186 -8.590 1.00 97.06 88 ARG A O 1
ATOM 700 N N . GLN A 1 89 ? 9.138 -10.060 -7.761 1.00 97.81 89 GLN A N 1
ATOM 701 C CA . GLN A 1 89 ? 9.526 -10.187 -6.350 1.00 97.81 89 GLN A CA 1
ATOM 702 C C . GLN A 1 89 ? 9.415 -11.611 -5.795 1.00 97.81 89 GLN A C 1
ATOM 704 O O . GLN A 1 89 ? 10.148 -11.962 -4.861 1.00 97.81 89 GLN A O 1
ATOM 709 N N . VAL A 1 90 ? 8.535 -12.425 -6.385 1.00 98.12 90 VAL A N 1
ATOM 710 C CA . VAL A 1 90 ? 8.279 -13.827 -6.016 1.00 98.12 90 VAL A CA 1
ATOM 711 C C . VAL A 1 90 ? 8.349 -14.747 -7.240 1.00 98.12 90 VAL A C 1
ATOM 713 O O . VAL A 1 90 ? 8.440 -14.280 -8.375 1.00 98.12 90 VAL A O 1
ATOM 716 N N . ASP A 1 91 ? 8.331 -16.062 -7.011 1.00 98.00 91 ASP A N 1
ATOM 717 C CA . ASP A 1 91 ? 8.560 -17.061 -8.064 1.00 98.00 91 ASP A CA 1
ATOM 718 C C . ASP A 1 91 ? 7.437 -17.121 -9.105 1.00 98.00 91 ASP A C 1
ATOM 720 O O . ASP A 1 91 ? 7.704 -17.265 -10.298 1.00 98.00 91 ASP A O 1
ATOM 724 N N . THR A 1 92 ? 6.182 -17.002 -8.664 1.00 98.50 92 THR A N 1
ATOM 725 C CA . THR A 1 92 ? 5.019 -16.979 -9.562 1.00 98.50 92 THR A CA 1
ATOM 726 C C . THR A 1 92 ? 4.693 -15.538 -9.929 1.00 98.50 92 THR A C 1
ATOM 728 O O . THR A 1 92 ? 4.583 -14.687 -9.051 1.00 98.50 92 THR A O 1
ATOM 731 N N . TYR A 1 93 ? 4.496 -15.249 -11.211 1.00 98.50 93 TYR A N 1
ATOM 732 C CA . TYR A 1 93 ? 4.170 -13.900 -11.664 1.00 98.50 93 TYR A CA 1
ATOM 733 C C . TYR A 1 93 ? 3.244 -13.897 -12.878 1.00 98.50 93 TYR A C 1
ATOM 735 O O . TYR A 1 93 ? 3.080 -14.913 -13.557 1.00 98.50 93 TYR A O 1
ATOM 743 N N . TRP A 1 94 ? 2.652 -12.736 -13.147 1.00 98.44 94 TRP A N 1
ATOM 744 C CA . TRP A 1 94 ? 1.783 -12.487 -14.291 1.00 98.44 94 TRP A CA 1
ATOM 745 C C . TRP A 1 94 ? 2.305 -11.346 -15.154 1.00 98.44 94 TRP A C 1
ATOM 747 O O . TRP A 1 94 ? 2.826 -10.357 -14.644 1.00 98.44 94 TRP A O 1
ATOM 757 N N . THR A 1 95 ? 2.087 -11.468 -16.462 1.00 96.31 95 THR A N 1
ATOM 758 C CA . THR A 1 95 ? 2.394 -10.419 -17.446 1.00 96.31 95 THR A CA 1
ATOM 759 C C . THR A 1 95 ? 1.172 -9.570 -17.801 1.00 96.31 95 THR A C 1
ATOM 761 O O . THR A 1 95 ? 1.301 -8.494 -18.373 1.00 96.31 95 THR A O 1
ATOM 764 N N . ASP A 1 96 ? -0.033 -10.066 -17.497 1.00 96.50 96 ASP A N 1
ATOM 765 C CA . ASP A 1 96 ? -1.310 -9.374 -17.701 1.00 96.50 96 ASP A CA 1
ATOM 766 C C . ASP A 1 96 ? -2.304 -9.771 -16.600 1.00 96.50 96 ASP A C 1
ATOM 768 O O . ASP A 1 96 ? -3.147 -10.654 -16.773 1.00 96.50 96 ASP A O 1
ATOM 772 N N . CYS A 1 97 ? -2.215 -9.119 -15.439 1.00 97.88 97 CYS A N 1
ATOM 773 C CA . CYS A 1 97 ? -3.054 -9.455 -14.288 1.00 97.88 97 CYS A CA 1
ATOM 774 C C . CYS A 1 97 ? -4.558 -9.253 -14.496 1.00 97.88 97 CYS A C 1
ATOM 776 O O . CYS A 1 97 ? -5.337 -9.762 -13.690 1.00 97.88 97 CYS A O 1
ATOM 778 N N . LEU A 1 98 ? -4.987 -8.536 -15.541 1.00 98.19 98 LEU A N 1
ATOM 779 C CA . LEU A 1 98 ? -6.407 -8.333 -15.844 1.00 98.19 98 LEU A CA 1
ATOM 780 C C . LEU A 1 98 ? -7.061 -9.581 -16.452 1.00 98.19 98 LEU A C 1
ATOM 782 O O . LEU A 1 98 ? -8.286 -9.687 -16.451 1.00 98.19 98 LEU A O 1
ATOM 786 N N . LYS A 1 99 ? -6.265 -10.522 -16.972 1.00 98.25 99 LYS A N 1
ATOM 787 C CA . LYS A 1 99 ? -6.740 -11.818 -17.491 1.00 98.25 99 LYS A CA 1
ATOM 788 C C . LYS A 1 99 ? -6.673 -12.938 -16.460 1.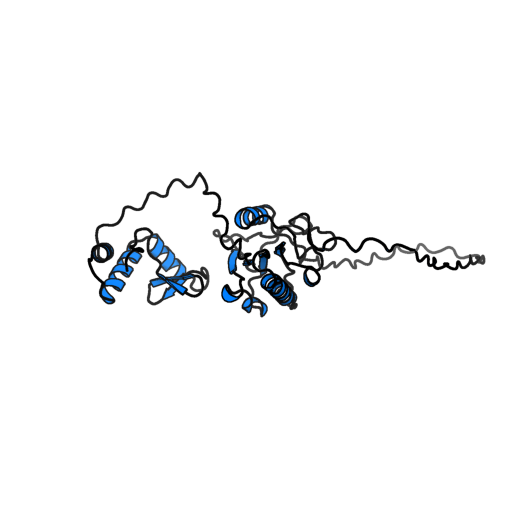00 98.25 99 LYS A C 1
ATOM 790 O O . LYS A 1 99 ? -7.200 -14.023 -16.691 1.00 98.25 99 LYS A O 1
ATOM 795 N N . GLU A 1 100 ? -6.027 -12.669 -15.336 1.00 98.56 100 GLU A N 1
ATOM 796 C CA . GLU A 1 100 ? -5.703 -13.668 -14.333 1.00 98.56 100 GLU A CA 1
ATOM 797 C C . GLU A 1 100 ? -6.744 -13.706 -13.220 1.00 98.56 100 GLU A C 1
ATOM 799 O O . GLU A 1 100 ? -7.433 -12.722 -12.925 1.00 98.56 100 GLU A O 1
ATOM 804 N N . LYS A 1 101 ? -6.849 -14.870 -12.580 1.00 98.19 101 LYS A N 1
ATOM 805 C CA . LYS A 1 101 ? -7.769 -15.101 -11.467 1.00 98.19 101 LYS A CA 1
ATOM 806 C C . LYS A 1 101 ? -7.080 -14.772 -10.146 1.00 98.19 101 LYS A C 1
ATOM 808 O O . LYS A 1 101 ? -6.243 -15.539 -9.671 1.00 98.19 101 LYS A O 1
ATOM 813 N N . TRP A 1 102 ? -7.476 -13.661 -9.528 1.00 98.56 102 TRP A N 1
ATOM 814 C CA . TRP A 1 102 ? -6.926 -13.224 -8.238 1.00 98.56 102 TRP A CA 1
ATOM 815 C C . TRP A 1 102 ? -7.558 -13.956 -7.057 1.00 98.56 102 TRP A C 1
ATOM 817 O O . TRP A 1 102 ? -6.982 -13.991 -5.972 1.00 98.56 102 TRP A O 1
ATOM 827 N N . ARG A 1 103 ? -8.740 -14.545 -7.256 1.00 97.81 103 ARG A N 1
ATOM 828 C CA . ARG A 1 103 ? -9.484 -15.234 -6.205 1.00 97.81 103 ARG A CA 1
ATOM 829 C C . ARG A 1 103 ? -8.642 -16.257 -5.438 1.00 97.81 103 ARG A C 1
ATOM 831 O O . ARG A 1 103 ? -8.059 -17.161 -6.041 1.00 97.81 103 ARG A O 1
ATOM 838 N N . GLY A 1 104 ? -8.649 -16.147 -4.112 1.00 97.94 104 GLY A N 1
ATOM 839 C CA . GLY A 1 104 ? -7.940 -17.059 -3.214 1.00 97.94 104 GLY A CA 1
ATOM 840 C C . GLY A 1 104 ? -6.418 -16.902 -3.229 1.00 97.94 104 GLY A C 1
ATOM 841 O O . GLY A 1 104 ? -5.715 -17.820 -2.809 1.00 97.94 104 GLY A O 1
ATOM 842 N N . LYS A 1 105 ? -5.903 -15.785 -3.757 1.00 98.56 105 LYS A N 1
ATOM 843 C CA . LYS A 1 105 ? -4.475 -15.451 -3.773 1.00 98.56 105 LYS A CA 1
ATOM 844 C C . LYS A 1 105 ? -4.168 -14.291 -2.837 1.00 98.56 105 LYS A C 1
ATOM 846 O O . LYS A 1 105 ? -4.996 -13.405 -2.616 1.00 98.56 105 LYS A O 1
ATOM 851 N N . HIS A 1 106 ? -2.940 -14.279 -2.339 1.00 98.44 106 HIS A N 1
ATOM 852 C CA . HIS A 1 106 ? -2.305 -13.155 -1.677 1.00 98.44 106 HIS A CA 1
ATOM 853 C C . HIS A 1 106 ? -1.313 -12.494 -2.640 1.00 98.44 106 HIS A C 1
ATOM 855 O O . HIS A 1 106 ? -0.225 -13.006 -2.888 1.00 98.44 106 HIS A O 1
ATOM 861 N N . VAL A 1 107 ? -1.722 -11.377 -3.232 1.00 98.75 107 VAL A N 1
ATOM 862 C CA . VAL A 1 107 ? -1.076 -10.801 -4.418 1.00 98.75 107 VAL A CA 1
ATOM 863 C C . VAL A 1 107 ? -0.165 -9.628 -4.053 1.00 98.75 107 VAL A C 1
ATOM 865 O O . VAL A 1 107 ? -0.570 -8.739 -3.307 1.00 98.75 107 VAL A O 1
ATOM 868 N N . TRP A 1 108 ? 1.043 -9.587 -4.612 1.00 98.75 108 TRP A N 1
ATOM 869 C CA . TRP A 1 108 ? 1.867 -8.379 -4.681 1.00 98.75 108 TRP A CA 1
ATOM 870 C C . TRP A 1 108 ? 1.602 -7.661 -6.007 1.00 98.75 108 TRP A C 1
ATOM 872 O O . TRP A 1 108 ? 1.581 -8.296 -7.059 1.00 98.75 108 TRP A O 1
ATOM 882 N N . CYS A 1 109 ? 1.372 -6.348 -5.983 1.00 98.56 109 CYS A N 1
ATOM 883 C CA . CYS A 1 109 ? 1.027 -5.590 -7.182 1.00 98.56 109 CYS A CA 1
ATOM 884 C C . CYS A 1 109 ? 1.739 -4.231 -7.220 1.00 98.56 109 CYS A C 1
ATOM 886 O O . CYS A 1 109 ? 1.373 -3.302 -6.499 1.00 98.56 109 CYS A O 1
ATOM 888 N N . ASN A 1 110 ? 2.711 -4.091 -8.122 1.00 97.81 110 ASN A N 1
ATOM 889 C CA . ASN A 1 110 ? 3.388 -2.832 -8.443 1.00 97.81 110 ASN A CA 1
ATOM 890 C C . ASN A 1 110 ? 3.078 -2.441 -9.904 1.00 97.81 110 ASN A C 1
ATOM 892 O O . ASN A 1 110 ? 3.857 -2.781 -10.792 1.00 97.81 110 ASN A O 1
ATOM 896 N N . PRO A 1 111 ? 1.907 -1.838 -10.194 1.00 96.12 111 PRO A N 1
ATOM 897 C CA . PRO A 1 111 ? 1.499 -1.545 -11.563 1.00 96.12 111 PRO A CA 1
ATOM 898 C C . PRO A 1 111 ? 2.347 -0.425 -12.190 1.00 96.12 111 PRO A C 1
ATOM 900 O O . PRO A 1 111 ? 2.847 0.434 -11.467 1.00 96.12 111 PRO A O 1
ATOM 903 N N . PRO A 1 112 ? 2.435 -0.348 -13.531 1.00 93.44 112 PRO A N 1
ATOM 904 C CA . PRO A 1 112 ? 3.065 0.779 -14.217 1.00 93.44 112 PRO A CA 1
ATOM 905 C C . PRO A 1 112 ? 2.437 2.131 -13.839 1.00 93.44 112 PRO A C 1
ATOM 907 O O . PRO A 1 112 ? 1.215 2.294 -13.843 1.00 93.44 112 PRO A O 1
ATOM 910 N N . TYR A 1 113 ? 3.269 3.140 -13.573 1.00 91.12 113 TYR A N 1
ATOM 911 C CA . TYR A 1 113 ? 2.872 4.492 -13.151 1.00 91.12 113 TYR A CA 1
ATOM 912 C C . TYR A 1 113 ? 2.644 5.434 -14.340 1.00 91.12 113 TYR A C 1
ATOM 914 O O . TYR A 1 113 ? 3.071 6.594 -14.340 1.00 91.12 113 TYR A O 1
ATOM 922 N N . THR A 1 114 ? 1.979 4.948 -15.382 1.00 84.56 114 THR A N 1
ATOM 923 C CA . THR A 1 114 ? 1.669 5.750 -16.568 1.00 84.56 114 THR A CA 1
ATOM 924 C C . THR A 1 114 ? 0.530 6.720 -16.245 1.00 84.56 114 THR A C 1
ATOM 926 O O . THR A 1 114 ? -0.618 6.316 -16.098 1.00 84.56 114 THR A O 1
ATOM 929 N N . LYS A 1 115 ? 0.853 8.015 -16.104 1.00 69.25 115 LYS A N 1
ATOM 930 C CA . LYS A 1 115 ? -0.114 9.062 -15.712 1.00 69.25 115 LYS A CA 1
ATOM 931 C C . LYS A 1 115 ? -1.321 9.167 -16.649 1.00 69.25 115 LYS A C 1
ATOM 933 O O . LYS A 1 115 ? -2.400 9.533 -16.197 1.00 69.25 115 LYS A O 1
ATOM 938 N N . ASP A 1 116 ? -1.132 8.819 -17.918 1.00 66.56 116 ASP A N 1
ATOM 939 C CA . ASP A 1 116 ? -2.147 8.959 -18.964 1.00 66.56 116 ASP A CA 1
ATOM 940 C C . ASP A 1 116 ? -2.957 7.675 -19.206 1.00 66.56 116 ASP A C 1
ATOM 942 O O . ASP A 1 116 ? -3.770 7.632 -20.128 1.00 66.56 116 ASP A O 1
ATOM 946 N N . SER A 1 117 ? -2.754 6.618 -18.406 1.00 75.94 117 SER A N 1
ATOM 947 C CA . SER A 1 117 ? -3.537 5.387 -18.528 1.00 75.94 117 SER A CA 1
ATOM 948 C C . SER A 1 117 ? -4.520 5.209 -17.374 1.00 75.94 117 SER A C 1
ATOM 950 O O . SER A 1 117 ? -4.237 5.484 -16.207 1.00 75.94 117 SER A O 1
ATOM 952 N N . ASP A 1 118 ? -5.687 4.660 -17.696 1.00 93.69 118 ASP A N 1
ATOM 953 C CA . ASP A 1 118 ? -6.655 4.164 -16.721 1.00 93.69 118 ASP A CA 1
ATOM 954 C C . ASP A 1 118 ? -6.250 2.790 -16.144 1.00 93.69 118 ASP A C 1
ATOM 956 O O . ASP A 1 118 ? -7.049 2.136 -15.471 1.00 93.69 118 ASP A O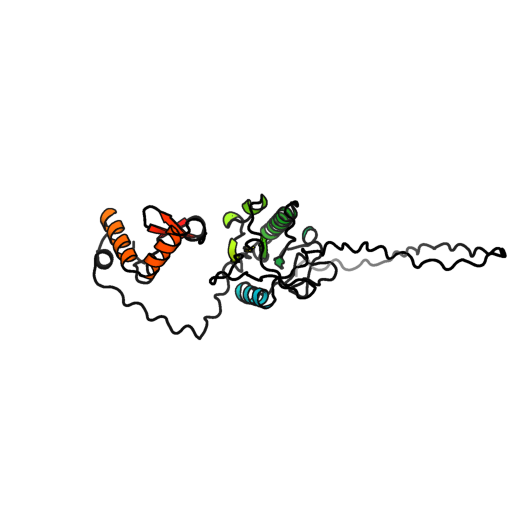 1
ATOM 960 N N . LEU A 1 119 ? -5.010 2.335 -16.384 1.00 94.56 119 LEU A N 1
ATOM 961 C CA . LEU A 1 119 ? -4.551 0.985 -16.059 1.00 94.56 119 LEU A CA 1
ATOM 962 C C . LEU A 1 119 ? -4.641 0.694 -14.561 1.00 94.56 119 LEU A C 1
ATOM 964 O O . LEU A 1 119 ? -5.194 -0.335 -14.180 1.00 94.56 119 LEU A O 1
ATOM 968 N N . ILE A 1 120 ? -4.166 1.610 -13.709 1.00 96.38 120 ILE A N 1
ATOM 969 C CA . ILE A 1 120 ? -4.272 1.461 -12.248 1.00 96.38 120 ILE A CA 1
ATOM 970 C C . ILE A 1 120 ? -5.745 1.347 -11.834 1.00 96.38 120 ILE A C 1
ATOM 972 O O . ILE A 1 120 ? -6.092 0.486 -11.026 1.00 96.38 120 ILE A O 1
ATOM 976 N N . GLU A 1 121 ? -6.637 2.158 -12.419 1.00 96.94 121 GLU A N 1
ATOM 977 C CA . GLU A 1 121 ? -8.071 2.079 -12.120 1.00 96.94 121 GLU A CA 1
ATOM 978 C C . GLU A 1 121 ? -8.649 0.713 -12.511 1.00 96.94 121 GLU A C 1
ATOM 980 O O . GLU A 1 121 ? -9.386 0.104 -11.732 1.00 96.94 121 GLU A O 1
ATOM 985 N N . ARG A 1 122 ? -8.298 0.208 -13.698 1.00 97.56 122 ARG A N 1
ATOM 986 C CA . ARG A 1 122 ? -8.745 -1.097 -14.200 1.00 97.56 122 ARG A CA 1
ATOM 987 C C . ARG A 1 122 ? -8.239 -2.247 -13.333 1.00 97.56 122 ARG A C 1
ATOM 989 O O . ARG A 1 122 ? -9.037 -3.116 -12.989 1.00 97.56 122 ARG A O 1
ATOM 996 N N . ILE A 1 123 ? -6.967 -2.223 -12.929 1.00 98.12 123 ILE A N 1
ATOM 997 C CA . ILE A 1 123 ? -6.368 -3.229 -12.037 1.00 98.12 123 ILE A CA 1
ATOM 998 C C . ILE A 1 123 ? -7.077 -3.231 -10.682 1.00 98.12 123 ILE A C 1
ATOM 1000 O O . ILE A 1 123 ? -7.515 -4.284 -10.220 1.00 98.12 123 ILE A O 1
ATOM 1004 N N . LEU A 1 124 ? -7.273 -2.058 -10.072 1.00 98.19 124 LEU A N 1
ATOM 1005 C CA . LEU A 1 124 ? -7.978 -1.946 -8.793 1.00 98.19 124 LEU A CA 1
ATOM 1006 C C . LEU A 1 124 ? -9.422 -2.450 -8.893 1.00 98.19 124 LEU A C 1
ATOM 1008 O O . LEU A 1 124 ? -9.895 -3.154 -8.004 1.00 98.19 124 LEU A O 1
ATOM 1012 N N . ARG A 1 125 ? -10.139 -2.124 -9.975 1.00 98.19 125 ARG A N 1
ATOM 1013 C CA . ARG A 1 125 ? -11.511 -2.609 -10.197 1.00 98.19 125 ARG A CA 1
ATOM 1014 C C . ARG A 1 125 ? -11.570 -4.119 -10.403 1.00 98.19 125 ARG A C 1
ATOM 1016 O O . ARG A 1 125 ? -12.472 -4.744 -9.847 1.00 98.19 125 ARG A O 1
ATOM 1023 N N . HIS A 1 126 ? -10.628 -4.682 -11.160 1.00 98.56 126 HIS A N 1
ATOM 1024 C CA . HIS A 1 126 ? -10.498 -6.126 -11.365 1.00 98.56 126 HIS A CA 1
ATOM 1025 C C . HIS A 1 126 ? -10.265 -6.846 -10.039 1.00 98.56 126 HIS A C 1
ATOM 1027 O O . HIS A 1 126 ? -11.055 -7.710 -9.659 1.00 98.56 126 HIS A O 1
ATOM 1033 N N . PHE A 1 127 ? -9.273 -6.397 -9.267 1.00 98.56 127 PHE A N 1
ATOM 1034 C CA . PHE A 1 127 ? -9.023 -6.927 -7.931 1.00 98.56 127 PHE A CA 1
ATOM 1035 C C . PHE A 1 127 ? -10.259 -6.832 -7.034 1.00 98.56 127 PHE A C 1
ATOM 1037 O O . PHE A 1 127 ? -10.644 -7.820 -6.424 1.00 98.56 127 PHE A O 1
ATOM 1044 N N . LEU A 1 128 ? -10.916 -5.671 -6.961 1.00 98.25 128 LEU A N 1
ATOM 1045 C CA . LEU A 1 128 ? -12.101 -5.498 -6.120 1.00 98.25 128 LEU A CA 1
ATOM 1046 C C . LEU A 1 128 ? -13.266 -6.408 -6.544 1.00 98.25 128 LEU A C 1
ATOM 1048 O O . LEU A 1 128 ? -14.091 -6.764 -5.703 1.00 98.25 128 LEU A O 1
ATOM 1052 N N . ALA A 1 129 ? -13.383 -6.760 -7.826 1.00 98.25 129 ALA A N 1
ATOM 1053 C CA . ALA A 1 129 ? -14.370 -7.732 -8.290 1.00 98.25 129 ALA A CA 1
ATOM 1054 C C . ALA A 1 129 ? -14.017 -9.153 -7.818 1.00 98.25 129 ALA A C 1
ATOM 1056 O O . ALA A 1 129 ? -14.872 -9.838 -7.255 1.00 98.25 129 ALA A O 1
ATOM 1057 N N . GLU A 1 130 ? -12.756 -9.559 -7.969 1.00 98.38 130 GLU A N 1
ATOM 1058 C CA . GLU A 1 130 ? -12.251 -10.861 -7.516 1.00 98.38 130 GLU A CA 1
ATOM 1059 C C . GLU A 1 130 ? -12.304 -11.008 -5.986 1.00 98.38 130 GLU A C 1
ATOM 1061 O O . GLU A 1 130 ? -12.765 -12.030 -5.479 1.00 98.38 130 GLU A O 1
ATOM 1066 N N . TRP A 1 131 ? -11.919 -9.962 -5.251 1.00 97.75 131 TRP A N 1
ATOM 1067 C CA . TRP A 1 131 ? -11.952 -9.898 -3.791 1.00 97.75 131 TRP A CA 1
ATOM 1068 C C . TRP A 1 131 ? -13.374 -10.007 -3.247 1.00 97.75 131 TRP A C 1
ATOM 1070 O O . TRP A 1 131 ? -13.623 -10.801 -2.350 1.00 97.75 131 TRP A O 1
ATOM 1080 N N . ARG A 1 132 ? -14.350 -9.294 -3.827 1.00 96.75 132 ARG A N 1
ATOM 1081 C CA . ARG A 1 132 ? -15.764 -9.431 -3.420 1.00 96.75 132 ARG A CA 1
ATOM 1082 C C . ARG A 1 132 ? -16.321 -10.832 -3.662 1.00 96.75 132 ARG A C 1
ATOM 1084 O O . ARG A 1 132 ? -17.261 -11.228 -2.981 1.00 96.75 132 ARG A O 1
ATOM 1091 N N . ALA A 1 133 ? -15.778 -11.557 -4.635 1.00 97.69 133 ALA A N 1
ATOM 1092 C CA . ALA A 1 133 ? -16.215 -12.910 -4.946 1.00 97.69 133 ALA A CA 1
ATOM 1093 C C . ALA A 1 133 ? -15.608 -13.984 -4.019 1.00 97.69 133 ALA A C 1
ATOM 1095 O O . ALA A 1 133 ? -16.121 -15.101 -3.998 1.00 97.69 133 ALA A O 1
ATOM 1096 N N . ASP A 1 134 ? -14.542 -13.667 -3.276 1.00 97.69 134 ASP A N 1
ATOM 1097 C CA . ASP A 1 134 ? -13.943 -14.522 -2.237 1.00 97.69 134 ASP A CA 1
ATOM 1098 C C . ASP A 1 134 ? -13.169 -13.671 -1.211 1.00 97.69 134 ASP A C 1
ATOM 1100 O O . ASP A 1 134 ? -11.929 -13.658 -1.203 1.00 97.69 134 ASP A O 1
ATOM 1104 N N . PRO A 1 135 ? -13.887 -12.921 -0.359 1.00 95.94 135 PRO A N 1
ATOM 1105 C CA . PRO A 1 135 ? -13.266 -11.978 0.567 1.00 95.94 135 PRO A CA 1
ATOM 1106 C C . PRO A 1 135 ? -12.483 -12.687 1.674 1.00 95.94 135 PRO A C 1
ATOM 1108 O O . PRO A 1 135 ? -11.593 -12.093 2.271 1.00 95.94 135 PRO A O 1
ATOM 1111 N N . GLU A 1 136 ? -12.781 -13.959 1.943 1.00 96.12 136 GLU A N 1
ATOM 1112 C CA . GLU A 1 136 ? -12.142 -14.744 3.001 1.00 96.12 136 GLU A CA 1
ATOM 1113 C C . GLU A 1 136 ? -10.717 -15.170 2.653 1.00 96.12 136 GLU A C 1
ATOM 1115 O O . GLU A 1 136 ? -9.896 -15.325 3.557 1.00 96.12 136 GLU A O 1
ATOM 1120 N N . ASN A 1 137 ? -10.406 -15.338 1.365 1.00 97.31 137 ASN A N 1
ATOM 1121 C CA . ASN A 1 137 ? -9.127 -15.905 0.925 1.00 97.31 137 ASN A CA 1
ATOM 1122 C C . ASN A 1 137 ? -8.350 -15.007 -0.042 1.00 97.31 137 ASN A C 1
ATOM 1124 O O . ASN A 1 137 ? -7.183 -15.275 -0.323 1.00 97.31 137 ASN A O 1
ATOM 1128 N N . THR A 1 138 ? -8.968 -13.945 -0.554 1.00 98.31 138 THR A N 1
ATOM 1129 C CA . THR A 1 138 ? -8.327 -13.033 -1.504 1.00 98.31 138 THR A CA 1
ATOM 1130 C C . THR A 1 138 ? -7.749 -11.835 -0.769 1.00 98.31 138 THR A C 1
ATOM 1132 O O . THR A 1 138 ? -8.426 -11.205 0.037 1.00 98.31 138 THR A O 1
ATOM 1135 N N . SER A 1 139 ? -6.498 -11.489 -1.049 1.00 98.38 139 SER A N 1
ATOM 1136 C CA . SER A 1 139 ? -5.857 -10.295 -0.497 1.00 98.38 139 SER A CA 1
ATOM 1137 C C . SER A 1 139 ? -4.809 -9.747 -1.449 1.00 98.38 139 SER A C 1
ATOM 1139 O O . SER A 1 139 ? -4.279 -10.482 -2.279 1.00 98.38 139 SER A O 1
ATOM 1141 N N . ALA A 1 140 ? -4.484 -8.465 -1.330 1.00 98.56 140 ALA A N 1
ATOM 1142 C CA . ALA A 1 140 ? -3.463 -7.857 -2.168 1.00 98.56 140 ALA A CA 1
ATOM 1143 C C . ALA A 1 140 ? -2.747 -6.705 -1.468 1.00 98.56 140 ALA A C 1
ATOM 1145 O O . ALA A 1 140 ? -3.350 -5.957 -0.700 1.00 98.56 140 ALA A O 1
ATOM 1146 N N . MET A 1 141 ? -1.462 -6.557 -1.771 1.00 98.69 141 MET A N 1
ATOM 1147 C CA . MET A 1 14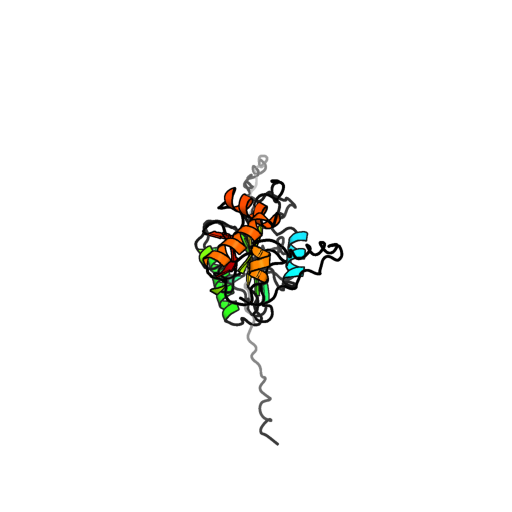1 ? -0.661 -5.393 -1.432 1.00 98.69 141 MET A CA 1
ATOM 1148 C C . MET A 1 141 ? -0.338 -4.627 -2.709 1.00 98.69 141 MET A C 1
ATOM 1150 O O . MET A 1 141 ? 0.283 -5.171 -3.622 1.00 98.69 141 MET A O 1
ATOM 1154 N N . PHE A 1 142 ? -0.752 -3.366 -2.759 1.00 98.62 142 PHE A N 1
ATOM 1155 C CA . PHE A 1 142 ? -0.487 -2.476 -3.878 1.00 98.62 142 PHE A CA 1
ATOM 1156 C C . PHE A 1 142 ? 0.578 -1.455 -3.511 1.00 98.62 142 PHE A C 1
ATOM 1158 O O . PHE A 1 142 ? 0.529 -0.848 -2.439 1.00 98.62 142 PHE A O 1
ATOM 1165 N N . LEU A 1 143 ? 1.493 -1.221 -4.442 1.00 97.94 143 LEU A N 1
ATOM 1166 C CA . LEU A 1 143 ? 2.439 -0.120 -4.400 1.00 97.94 143 LEU A CA 1
ATOM 1167 C C . LEU A 1 143 ? 2.023 0.888 -5.477 1.00 97.94 143 LEU A C 1
ATOM 1169 O O . LEU A 1 143 ? 2.082 0.578 -6.661 1.00 97.94 143 LEU A O 1
ATOM 1173 N N . LEU A 1 144 ? 1.499 2.045 -5.074 1.00 97.06 144 LEU A N 1
ATOM 1174 C CA . LEU A 1 144 ? 0.832 2.999 -5.969 1.00 97.06 144 LEU A CA 1
ATOM 1175 C C . LEU A 1 144 ? 1.465 4.388 -5.862 1.00 97.06 144 LEU A C 1
ATOM 1177 O O . LEU A 1 144 ? 1.925 4.769 -4.791 1.00 97.06 144 LEU A O 1
ATOM 1181 N N . PRO A 1 145 ? 1.474 5.195 -6.928 1.00 95.19 145 PRO A N 1
ATOM 1182 C CA . PRO A 1 145 ? 2.054 6.530 -6.872 1.00 95.19 145 PRO A CA 1
ATOM 1183 C C . PRO A 1 145 ? 1.084 7.522 -6.207 1.00 95.19 145 PRO A C 1
ATOM 1185 O O . PRO A 1 145 ? -0.066 7.596 -6.614 1.00 95.19 145 PRO A O 1
ATOM 1188 N N . ASP A 1 146 ? 1.509 8.323 -5.228 1.00 93.88 146 ASP A N 1
ATOM 1189 C CA . ASP A 1 146 ? 0.638 9.322 -4.581 1.00 93.88 146 ASP A CA 1
ATOM 1190 C C . ASP A 1 146 ? 0.602 10.635 -5.376 1.00 93.88 146 ASP A C 1
ATOM 1192 O O . ASP A 1 146 ? 1.286 11.612 -5.068 1.00 93.88 146 ASP A O 1
ATOM 1196 N N . TYR A 1 147 ? -0.178 10.652 -6.453 1.00 90.06 147 TYR A N 1
ATOM 1197 C CA . TYR A 1 147 ? -0.547 11.877 -7.157 1.00 90.06 147 TYR A CA 1
ATOM 1198 C C . TYR A 1 147 ? -2.062 11.950 -7.343 1.00 90.06 147 TYR A C 1
ATOM 1200 O O . TYR A 1 147 ? -2.776 10.957 -7.186 1.00 90.06 147 TYR A O 1
ATOM 1208 N N . ASP A 1 148 ? -2.565 13.140 -7.666 1.00 89.69 148 ASP A N 1
ATOM 1209 C CA . ASP A 1 148 ? -3.994 13.332 -7.893 1.00 89.69 148 ASP A CA 1
ATOM 1210 C C . ASP A 1 148 ? -4.450 12.592 -9.159 1.00 89.69 148 ASP A C 1
ATOM 1212 O O . ASP A 1 148 ? -3.948 12.844 -10.257 1.00 89.69 148 ASP A O 1
ATOM 1216 N N . ALA A 1 149 ? -5.357 11.631 -8.987 1.00 90.50 149 ALA A N 1
ATOM 1217 C CA . ALA A 1 149 ? -5.818 10.748 -10.049 1.00 90.50 149 ALA A CA 1
ATOM 1218 C C . ALA A 1 149 ? -7.213 10.171 -9.751 1.00 90.50 149 ALA A C 1
ATOM 1220 O O . ALA A 1 149 ? -7.528 9.885 -8.590 1.00 90.50 149 ALA A O 1
ATOM 1221 N N . PRO A 1 150 ? -8.035 9.883 -10.781 1.00 92.44 150 PRO A N 1
ATOM 1222 C CA . PRO A 1 150 ? -9.386 9.349 -10.591 1.00 92.44 150 PRO A CA 1
ATOM 1223 C C . PRO A 1 150 ? -9.455 8.034 -9.808 1.00 92.44 150 PRO A C 1
ATOM 1225 O O . PRO A 1 150 ? -10.419 7.813 -9.073 1.00 92.44 150 PRO A O 1
ATOM 1228 N N . TRP A 1 151 ? -8.443 7.167 -9.915 1.00 95.19 151 TRP A N 1
ATOM 1229 C CA . TRP A 1 151 ? -8.405 5.889 -9.199 1.00 95.19 151 TRP A CA 1
ATOM 1230 C C . TRP A 1 151 ? -8.245 6.056 -7.683 1.00 95.19 151 TRP A C 1
ATOM 1232 O O . TRP A 1 151 ? -8.646 5.163 -6.936 1.00 95.19 151 TRP A O 1
ATOM 1242 N N . ARG A 1 152 ? -7.746 7.205 -7.201 1.00 94.62 152 ARG A N 1
ATOM 1243 C CA . ARG A 1 152 ? -7.518 7.467 -5.769 1.00 94.62 152 ARG A CA 1
ATOM 1244 C C . ARG A 1 152 ? -8.806 7.350 -4.953 1.00 94.62 152 ARG A C 1
ATOM 1246 O O . ARG A 1 152 ? -8.778 6.876 -3.824 1.00 94.62 152 ARG A O 1
ATOM 1253 N N . ARG A 1 153 ? -9.966 7.649 -5.558 1.00 94.12 153 ARG A N 1
ATOM 1254 C CA . ARG A 1 153 ? -11.298 7.475 -4.940 1.00 94.12 153 ARG A CA 1
ATOM 1255 C C . ARG A 1 153 ? -11.644 6.023 -4.584 1.00 94.12 153 ARG A C 1
ATOM 1257 O O . ARG A 1 153 ? -12.585 5.801 -3.824 1.00 94.12 153 ARG A O 1
ATOM 1264 N N . LEU A 1 154 ? -10.950 5.045 -5.175 1.00 96.12 154 LEU A N 1
ATOM 1265 C CA . LEU A 1 154 ? -11.125 3.622 -4.878 1.00 96.12 154 LEU A CA 1
ATOM 1266 C C . LEU A 1 154 ? -10.362 3.206 -3.618 1.00 96.12 154 LEU A C 1
ATOM 1268 O O . LEU A 1 154 ? -10.757 2.239 -2.973 1.00 96.12 154 LEU A O 1
ATOM 1272 N N . ILE A 1 155 ? -9.313 3.940 -3.238 1.00 96.12 155 ILE A N 1
ATOM 1273 C CA . ILE A 1 155 ? -8.536 3.663 -2.032 1.00 96.12 155 ILE A CA 1
ATOM 1274 C C . ILE A 1 155 ? -9.268 4.267 -0.844 1.00 96.12 155 ILE A C 1
ATOM 1276 O O . ILE A 1 155 ? -9.111 5.435 -0.497 1.00 96.12 155 ILE A O 1
ATOM 1280 N N . HIS A 1 156 ? -10.125 3.459 -0.240 1.00 92.25 156 HIS A N 1
ATOM 1281 C CA . HIS A 1 156 ? -10.848 3.842 0.954 1.00 92.25 156 HIS A CA 1
ATOM 1282 C C . HIS A 1 156 ? -11.180 2.587 1.770 1.00 92.25 156 HIS A C 1
ATOM 1284 O O . HIS A 1 156 ? -11.645 1.605 1.182 1.00 92.25 156 HIS A O 1
ATOM 1290 N N . PRO A 1 157 ? -11.065 2.617 3.113 1.00 89.75 157 PRO A N 1
ATOM 1291 C CA . PRO A 1 157 ? -11.376 1.466 3.967 1.00 89.75 157 PRO A CA 1
ATOM 1292 C C . PRO A 1 157 ? -12.775 0.878 3.733 1.00 89.75 157 PRO A C 1
ATOM 1294 O O . PRO A 1 157 ? -12.947 -0.333 3.706 1.00 89.75 157 PRO A O 1
ATOM 1297 N N . LYS A 1 158 ? -13.775 1.728 3.452 1.00 87.75 158 LYS A N 1
ATOM 1298 C CA . LYS A 1 158 ? -15.138 1.301 3.052 1.00 87.75 158 LYS A CA 1
ATOM 1299 C C . LYS A 1 158 ? -15.195 0.354 1.840 1.00 87.75 158 LYS A C 1
ATOM 1301 O O . LYS A 1 158 ? -16.208 -0.304 1.637 1.00 87.75 158 LYS A O 1
ATOM 1306 N N . TYR A 1 159 ? -14.156 0.337 1.007 1.00 91.81 159 TYR A N 1
ATOM 1307 C CA . TYR A 1 159 ? -14.028 -0.541 -0.155 1.00 91.81 159 TYR A CA 1
ATOM 1308 C C . TYR A 1 159 ? -13.019 -1.678 0.069 1.00 91.81 159 TYR A C 1
ATOM 1310 O O . TYR A 1 159 ? -12.746 -2.412 -0.874 1.00 91.81 159 TYR A O 1
ATOM 1318 N N . GLY A 1 160 ? -12.473 -1.827 1.282 1.00 92.62 160 GLY A N 1
ATOM 1319 C CA . GLY A 1 160 ? -11.472 -2.843 1.619 1.00 92.62 160 GLY A CA 1
ATOM 1320 C C . GLY A 1 160 ? -10.042 -2.492 1.202 1.00 92.62 160 GLY A C 1
ATOM 1321 O O . GLY A 1 160 ? -9.181 -3.361 1.232 1.00 92.62 160 GLY A O 1
ATOM 1322 N N . LEU A 1 161 ? -9.772 -1.244 0.800 1.00 96.56 161 LEU A N 1
ATOM 1323 C CA . LEU A 1 161 ? -8.438 -0.764 0.422 1.00 96.56 161 LEU A CA 1
ATOM 1324 C C . LEU A 1 161 ? -7.934 0.234 1.468 1.00 96.56 161 LEU A C 1
ATOM 1326 O O . LEU A 1 161 ? -8.488 1.325 1.614 1.00 96.56 161 LEU A O 1
ATOM 1330 N N . HIS A 1 162 ? -6.883 -0.138 2.192 1.00 95.31 162 HIS A N 1
ATOM 1331 C CA . HIS A 1 162 ? -6.363 0.602 3.337 1.00 95.31 162 HIS A CA 1
ATOM 1332 C C . HIS A 1 162 ? -4.974 1.165 3.015 1.00 95.31 162 HIS A C 1
ATOM 1334 O O . HIS A 1 162 ? -4.036 0.383 2.865 1.00 95.31 162 HIS A O 1
ATOM 1340 N N . PRO A 1 163 ? -4.788 2.493 2.928 1.00 95.88 163 PRO A N 1
ATOM 1341 C CA . PRO A 1 163 ? -3.449 3.071 2.982 1.00 95.88 163 PRO A CA 1
ATOM 1342 C C . PRO A 1 163 ? -2.792 2.671 4.306 1.00 95.88 163 PRO A C 1
ATOM 1344 O O . PRO A 1 163 ? -3.348 2.935 5.371 1.00 95.88 163 PRO A O 1
ATOM 1347 N N . VAL A 1 164 ? -1.637 2.012 4.245 1.00 95.88 164 VAL A N 1
ATOM 1348 C CA . VAL A 1 164 ? -0.909 1.557 5.444 1.00 95.88 164 VAL A CA 1
ATOM 1349 C C . VAL A 1 164 ? 0.434 2.250 5.621 1.00 95.88 164 VAL A C 1
ATOM 1351 O O . VAL A 1 164 ? 0.958 2.291 6.733 1.00 95.88 164 VAL A O 1
ATOM 1354 N N . LYS A 1 165 ? 1.006 2.797 4.546 1.00 95.62 165 LYS A N 1
ATOM 1355 C CA . LYS A 1 165 ? 2.259 3.551 4.593 1.00 95.62 165 LYS A CA 1
ATOM 1356 C C . LYS A 1 165 ? 2.361 4.494 3.403 1.00 95.62 165 LYS A C 1
ATOM 1358 O O . LYS A 1 165 ? 1.937 4.144 2.306 1.00 95.62 165 LYS A O 1
ATOM 1363 N N . VAL A 1 166 ? 2.979 5.649 3.620 1.00 96.25 166 VAL A N 1
ATOM 1364 C CA . VAL A 1 166 ? 3.421 6.555 2.557 1.00 96.25 166 VAL A CA 1
ATOM 1365 C C . VAL A 1 166 ? 4.944 6.597 2.589 1.00 96.25 166 VAL A C 1
ATOM 1367 O O . VAL A 1 166 ? 5.549 6.758 3.649 1.00 96.25 166 VAL A O 1
ATOM 1370 N N . PHE A 1 167 ? 5.570 6.387 1.438 1.00 95.62 167 PHE A N 1
ATOM 1371 C CA . PHE A 1 167 ? 6.998 6.582 1.243 1.00 95.62 167 PHE A CA 1
ATOM 1372 C C . PHE A 1 167 ? 7.211 7.951 0.610 1.00 95.62 167 PHE A C 1
ATOM 1374 O O . PHE A 1 167 ? 6.960 8.125 -0.582 1.00 95.62 167 PHE A O 1
ATOM 1381 N N . ASP A 1 168 ? 7.676 8.911 1.402 1.00 96.12 168 ASP A N 1
ATOM 1382 C CA . ASP A 1 168 ? 7.982 10.254 0.917 1.00 96.12 168 ASP A CA 1
ATOM 1383 C C . ASP A 1 168 ? 9.202 10.281 -0.009 1.00 96.12 168 ASP A C 1
ATOM 1385 O O . ASP A 1 168 ? 10.059 9.390 0.008 1.00 96.12 168 ASP A O 1
ATOM 1389 N N . THR A 1 169 ? 9.296 11.345 -0.812 1.00 95.38 169 THR A N 1
ATOM 1390 C CA . THR A 1 169 ? 10.419 11.580 -1.739 1.00 95.38 169 THR A CA 1
ATOM 1391 C C . THR A 1 169 ? 11.749 11.803 -1.024 1.00 95.38 169 THR A C 1
ATOM 1393 O O . THR A 1 169 ? 12.813 11.615 -1.620 1.00 95.38 169 THR A O 1
ATOM 1396 N N . LYS A 1 170 ? 11.696 12.184 0.254 1.00 95.25 170 LYS A N 1
ATOM 1397 C CA . LYS A 1 170 ? 12.843 12.379 1.134 1.00 95.25 170 LYS A CA 1
ATOM 1398 C C . LYS A 1 170 ? 12.646 11.603 2.433 1.00 95.25 170 LYS A C 1
ATOM 1400 O O . LYS A 1 170 ? 11.517 11.394 2.862 1.00 95.25 170 LYS A O 1
ATOM 1405 N N . ASP A 1 171 ? 13.743 11.173 3.042 1.00 91.56 171 ASP A N 1
ATOM 1406 C CA . ASP A 1 171 ? 13.738 10.588 4.380 1.00 91.56 171 ASP A CA 1
ATOM 1407 C C . ASP A 1 171 ? 13.628 11.664 5.478 1.00 91.56 171 ASP A C 1
ATOM 1409 O O . ASP A 1 171 ? 13.623 12.865 5.208 1.00 91.56 171 ASP A O 1
ATOM 1413 N N . GLU A 1 172 ? 13.582 11.229 6.739 1.00 88.31 172 GLU A N 1
ATOM 1414 C CA . GLU A 1 172 ? 13.501 12.105 7.922 1.00 88.31 172 GLU A CA 1
ATOM 1415 C C . GLU A 1 172 ? 14.693 13.068 8.054 1.00 88.31 172 GLU A C 1
ATOM 1417 O O . GLU A 1 172 ? 14.610 14.078 8.744 1.00 88.31 172 GLU A O 1
ATOM 1422 N N . LYS A 1 173 ? 15.809 12.776 7.374 1.00 94.06 173 LYS A N 1
ATOM 1423 C CA . LYS A 1 173 ? 17.012 13.618 7.330 1.00 94.06 173 LYS A CA 1
ATOM 1424 C C . LYS A 1 173 ? 17.033 14.523 6.092 1.00 94.06 173 LYS A C 1
ATOM 1426 O O . LYS A 1 173 ? 18.054 15.144 5.806 1.00 94.06 173 LYS A O 1
ATOM 1431 N N . GLY A 1 174 ? 15.942 14.570 5.326 1.00 93.81 174 GLY A N 1
ATOM 1432 C CA . GLY A 1 174 ? 15.815 15.353 4.099 1.00 93.81 174 GLY A CA 1
ATOM 1433 C C . GLY A 1 174 ? 16.590 14.793 2.900 1.00 93.81 174 GLY A C 1
ATOM 1434 O O . GLY A 1 174 ? 16.689 15.475 1.875 1.00 93.81 174 GLY A O 1
ATOM 1435 N N . ARG A 1 175 ? 17.142 13.576 2.991 1.00 95.88 175 ARG A N 1
ATOM 1436 C CA . ARG A 1 175 ? 17.895 12.936 1.901 1.00 95.88 175 ARG A CA 1
ATOM 1437 C C . ARG A 1 175 ? 16.930 12.276 0.915 1.00 95.88 175 ARG A C 1
ATOM 1439 O O . ARG A 1 175 ? 15.910 11.758 1.358 1.00 95.88 175 ARG A O 1
ATOM 1446 N N . PRO A 1 176 ? 17.226 12.250 -0.396 1.00 96.56 176 PRO A N 1
ATOM 1447 C CA . PRO A 1 176 ? 16.373 11.573 -1.370 1.00 96.56 176 PRO A CA 1
ATOM 1448 C C . PRO A 1 176 ? 16.125 10.107 -1.003 1.00 96.56 176 PRO A C 1
ATOM 1450 O O . PRO A 1 176 ? 17.041 9.392 -0.598 1.00 96.56 176 PRO A O 1
ATOM 1453 N N . ASN A 1 177 ? 14.881 9.664 -1.146 1.00 95.38 177 ASN A N 1
ATOM 1454 C CA . ASN A 1 177 ? 14.490 8.289 -0.877 1.00 95.38 177 ASN A CA 1
ATOM 1455 C C . ASN A 1 177 ? 14.642 7.433 -2.143 1.00 95.38 177 ASN A C 1
ATOM 1457 O O . ASN A 1 177 ? 14.208 7.829 -3.226 1.00 95.38 177 ASN A O 1
ATOM 1461 N N . HIS A 1 178 ? 15.242 6.255 -1.998 1.00 95.44 178 HIS A N 1
ATOM 1462 C CA . HIS A 1 178 ? 15.545 5.323 -3.081 1.00 95.44 178 HIS A CA 1
ATOM 1463 C C . HIS A 1 178 ? 14.776 4.025 -2.850 1.00 95.44 178 HIS A C 1
ATOM 1465 O O . HIS A 1 178 ? 15.271 3.094 -2.218 1.00 95.44 178 HIS A O 1
ATOM 1471 N N . LEU A 1 179 ? 13.528 4.001 -3.313 1.00 96.06 179 LEU A N 1
ATOM 1472 C CA . LEU A 1 179 ? 12.613 2.890 -3.054 1.00 96.06 179 LEU A CA 1
ATOM 1473 C C . LEU A 1 179 ? 12.727 1.770 -4.095 1.00 96.06 179 LEU A C 1
ATOM 1475 O O . LEU A 1 179 ? 12.443 0.617 -3.787 1.00 96.06 179 LEU A O 1
ATOM 1479 N N . PHE A 1 180 ? 13.133 2.103 -5.317 1.00 96.31 180 PHE A N 1
ATOM 1480 C CA . PHE A 1 180 ? 13.115 1.184 -6.449 1.00 96.31 180 PHE A CA 1
ATOM 1481 C C . PHE A 1 180 ? 14.518 0.821 -6.926 1.00 96.31 180 PHE A C 1
ATOM 1483 O O . PHE A 1 180 ? 15.450 1.618 -6.816 1.00 96.31 180 PHE A O 1
ATOM 1490 N N . GLU A 1 181 ? 14.622 -0.370 -7.499 1.00 95.50 181 GLU A N 1
ATOM 1491 C CA . GLU A 1 181 ? 15.765 -0.865 -8.252 1.00 95.50 181 GLU A CA 1
ATOM 1492 C C . GLU A 1 181 ? 15.334 -1.074 -9.710 1.00 95.50 181 GLU A C 1
ATOM 1494 O O . GLU A 1 181 ? 14.315 -1.720 -9.979 1.00 95.50 181 GLU A O 1
ATOM 1499 N N . SER A 1 182 ? 16.077 -0.492 -10.648 1.00 92.25 182 SER A N 1
ATOM 1500 C CA . SER A 1 182 ? 15.893 -0.712 -12.080 1.00 92.25 182 SER A CA 1
ATOM 1501 C C . SER A 1 182 ? 16.556 -2.023 -12.529 1.00 92.25 182 SER A C 1
ATOM 1503 O O . SER A 1 182 ? 17.401 -2.564 -11.811 1.00 92.25 182 SER A O 1
ATOM 1505 N N . PRO A 1 183 ? 16.207 -2.555 -13.715 1.00 88.88 183 PRO A N 1
ATOM 1506 C CA . PRO A 1 183 ? 16.771 -3.814 -14.217 1.00 88.88 183 PRO A CA 1
ATOM 1507 C C . PRO A 1 183 ? 18.305 -3.844 -14.328 1.00 88.88 183 PRO A C 1
ATOM 1509 O O . PRO A 1 183 ? 18.913 -4.904 -14.220 1.00 88.88 183 PRO A O 1
ATOM 1512 N N . ASP A 1 184 ? 18.937 -2.684 -14.512 1.00 89.56 184 ASP A N 1
ATOM 1513 C CA . ASP A 1 184 ? 20.392 -2.494 -14.557 1.00 89.56 184 ASP A CA 1
ATOM 1514 C C . ASP A 1 184 ? 21.044 -2.337 -13.164 1.00 89.56 184 ASP A C 1
ATOM 1516 O O . ASP A 1 184 ? 22.249 -2.108 -13.066 1.00 89.56 184 ASP A O 1
ATOM 1520 N N . GLY A 1 185 ? 20.266 -2.451 -12.081 1.00 91.44 185 GLY A N 1
ATOM 1521 C CA . GLY A 1 185 ? 20.721 -2.277 -10.698 1.00 91.44 185 GLY A CA 1
ATOM 1522 C C . GLY A 1 185 ? 20.758 -0.821 -10.220 1.00 91.44 185 GLY A C 1
ATOM 1523 O O . GLY A 1 185 ? 21.146 -0.553 -9.080 1.00 91.44 185 GLY A O 1
ATOM 1524 N N . GLY A 1 186 ? 20.351 0.135 -11.059 1.00 93.81 186 GLY A N 1
ATOM 1525 C CA . GLY A 1 186 ? 20.220 1.534 -10.670 1.00 93.81 186 GLY A CA 1
ATOM 1526 C C . GLY A 1 186 ? 19.163 1.742 -9.580 1.00 93.81 186 GLY A C 1
ATOM 1527 O O . GLY A 1 186 ? 18.159 1.040 -9.505 1.00 93.81 186 GLY A O 1
ATOM 1528 N N . ARG A 1 187 ? 19.370 2.739 -8.714 1.00 94.88 187 ARG A N 1
ATOM 1529 C CA . ARG A 1 187 ? 18.409 3.116 -7.664 1.00 94.88 187 ARG A CA 1
ATOM 1530 C C . ARG A 1 187 ? 18.069 4.597 -7.784 1.00 94.88 187 ARG A C 1
ATOM 1532 O O . ARG A 1 187 ? 18.679 5.414 -7.095 1.00 94.88 187 ARG A O 1
ATOM 1539 N N . PRO A 1 188 ? 17.167 4.999 -8.695 1.00 92.06 188 PRO A N 1
ATOM 1540 C CA . PRO A 1 188 ? 16.831 6.407 -8.870 1.00 92.06 188 PRO A CA 1
ATOM 1541 C C . PRO A 1 188 ? 16.081 6.956 -7.641 1.00 92.06 188 PRO A C 1
ATOM 1543 O O . PRO A 1 188 ? 15.345 6.212 -6.988 1.00 92.06 188 PRO A O 1
ATOM 1546 N N . PRO A 1 189 ? 16.236 8.252 -7.314 1.00 94.94 189 PRO A N 1
ATOM 1547 C CA . PRO A 1 189 ? 15.448 8.869 -6.256 1.00 94.94 189 PRO A CA 1
ATOM 1548 C C . PRO A 1 189 ? 13.965 8.934 -6.645 1.00 94.94 189 PRO A C 1
ATOM 1550 O O . PRO A 1 189 ? 13.615 9.111 -7.819 1.00 94.94 189 PRO A O 1
ATOM 1553 N N . LEU A 1 190 ? 13.088 8.832 -5.647 1.00 93.31 190 LEU A N 1
ATOM 1554 C CA . LEU A 1 190 ? 11.649 8.999 -5.817 1.00 93.31 190 LEU A CA 1
ATOM 1555 C C . LEU A 1 190 ? 11.313 10.400 -6.336 1.00 93.31 190 LEU A C 1
ATOM 1557 O O . LEU A 1 190 ? 11.737 11.414 -5.784 1.00 93.31 190 LEU A O 1
ATOM 1561 N N . ARG A 1 191 ? 10.499 10.455 -7.393 1.00 91.50 191 ARG A N 1
ATOM 1562 C CA . ARG A 1 191 ? 10.010 11.715 -7.983 1.00 91.50 191 ARG A CA 1
ATOM 1563 C C . ARG A 1 191 ? 8.684 12.181 -7.384 1.00 91.50 191 ARG A C 1
ATOM 1565 O O . ARG A 1 191 ? 8.342 13.352 -7.494 1.00 91.50 191 ARG A O 1
ATOM 1572 N N . TRP A 1 192 ? 7.939 11.256 -6.796 1.00 91.94 192 TRP A N 1
ATOM 1573 C CA . TRP A 1 192 ? 6.666 11.467 -6.115 1.00 91.94 192 TRP A CA 1
ATOM 1574 C C . TRP A 1 192 ? 6.573 10.490 -4.937 1.00 91.94 192 TRP A C 1
ATOM 1576 O O . TRP A 1 192 ? 7.261 9.460 -4.968 1.00 91.94 192 TRP A O 1
ATOM 1586 N N . PRO A 1 193 ? 5.766 10.795 -3.905 1.00 95.62 193 PRO A N 1
ATOM 1587 C CA . PRO A 1 193 ? 5.520 9.849 -2.829 1.00 95.62 193 PRO A CA 1
ATOM 1588 C C . PRO A 1 193 ? 4.835 8.585 -3.356 1.00 95.62 193 PRO A C 1
ATOM 1590 O O . PRO A 1 193 ? 4.185 8.599 -4.402 1.00 95.62 193 PRO A O 1
ATOM 1593 N N . VAL A 1 194 ? 4.994 7.475 -2.645 1.00 96.81 194 VAL A N 1
ATOM 1594 C CA . VAL A 1 194 ? 4.423 6.176 -3.026 1.00 96.81 194 VAL A CA 1
ATOM 1595 C C . VAL A 1 194 ? 3.581 5.639 -1.875 1.00 96.81 194 VAL A C 1
ATOM 1597 O O . VAL A 1 194 ? 4.054 5.539 -0.746 1.00 96.81 194 VAL A O 1
ATOM 1600 N N . LEU A 1 195 ? 2.335 5.281 -2.162 1.00 97.25 195 LEU A N 1
ATOM 1601 C CA . LEU A 1 195 ? 1.399 4.655 -1.239 1.00 97.25 195 LEU A CA 1
ATOM 1602 C C . LEU A 1 195 ? 1.613 3.145 -1.214 1.00 97.25 195 LEU A C 1
ATOM 1604 O O . LEU A 1 195 ? 1.616 2.486 -2.253 1.00 97.25 195 LEU A O 1
ATOM 1608 N N . LEU A 1 196 ? 1.699 2.592 -0.012 1.00 98.19 196 LEU A N 1
ATOM 1609 C CA . LEU A 1 196 ? 1.484 1.179 0.239 1.00 98.19 196 LEU A CA 1
ATOM 1610 C C . LEU A 1 196 ? 0.028 0.992 0.667 1.00 98.19 196 LEU A C 1
ATOM 1612 O O . LEU A 1 196 ? -0.400 1.547 1.684 1.00 98.19 196 LEU A O 1
ATOM 1616 N N . VAL A 1 197 ? -0.731 0.227 -0.112 1.00 98.25 197 VAL A N 1
ATOM 1617 C CA . VAL A 1 197 ? -2.161 0.002 0.108 1.00 98.25 197 VAL A CA 1
ATOM 1618 C C . VAL A 1 197 ? -2.416 -1.477 0.322 1.00 98.25 197 VAL A C 1
ATOM 1620 O O . VAL A 1 197 ? -2.139 -2.305 -0.542 1.00 98.25 197 VAL A O 1
ATOM 1623 N N . TRP A 1 198 ? -2.990 -1.798 1.471 1.00 97.94 198 TRP A N 1
ATOM 1624 C CA . TRP A 1 198 ? -3.310 -3.152 1.878 1.00 97.94 198 TRP A CA 1
ATOM 1625 C C . TRP A 1 198 ? -4.797 -3.444 1.693 1.00 97.94 198 TRP A C 1
ATOM 1627 O O . TRP A 1 198 ? -5.647 -2.686 2.160 1.00 97.94 198 TRP A O 1
ATOM 1637 N N . ALA A 1 199 ? -5.109 -4.563 1.047 1.00 97.50 199 ALA A N 1
ATOM 1638 C CA . ALA A 1 199 ? -6.444 -5.134 0.997 1.00 97.50 199 ALA A CA 1
ATOM 1639 C C . ALA A 1 199 ? -6.437 -6.515 1.664 1.00 97.50 199 ALA A C 1
ATOM 1641 O O . ALA A 1 199 ? -6.030 -7.495 1.027 1.00 97.50 199 ALA A O 1
ATOM 1642 N N . PRO A 1 200 ? -6.839 -6.613 2.944 1.00 97.00 200 PRO A N 1
ATOM 1643 C CA . PRO A 1 200 ? -6.814 -7.872 3.664 1.00 97.00 200 PRO A CA 1
ATOM 1644 C C . PRO A 1 200 ? -7.860 -8.849 3.133 1.00 97.00 200 PRO A C 1
ATOM 1646 O O . PRO A 1 200 ? -8.965 -8.472 2.746 1.00 97.00 200 PRO A O 1
ATOM 1649 N N . ALA A 1 201 ? -7.529 -10.132 3.217 1.00 96.31 201 ALA A N 1
ATOM 1650 C CA . ALA A 1 201 ? -8.547 -11.167 3.276 1.00 96.31 201 ALA A CA 1
ATOM 1651 C C . ALA A 1 201 ? -9.251 -11.032 4.633 1.00 96.31 201 ALA A C 1
ATOM 1653 O O . ALA A 1 201 ? -8.595 -10.703 5.624 1.00 96.31 201 ALA A O 1
ATOM 1654 N N . ALA A 1 202 ? -10.553 -11.291 4.715 1.00 90.62 202 ALA A N 1
ATOM 1655 C CA . ALA A 1 202 ? -11.300 -11.207 5.969 1.00 90.62 202 ALA A CA 1
ATOM 1656 C C . ALA A 1 202 ? -10.679 -12.108 7.057 1.00 90.62 202 ALA A C 1
ATOM 1658 O O . ALA A 1 202 ? -10.509 -11.679 8.200 1.00 90.62 202 ALA A O 1
ATOM 1659 N N . SER A 1 203 ? -10.173 -13.284 6.671 1.00 87.38 203 SER A N 1
ATOM 1660 C CA . SER A 1 203 ? -9.396 -14.183 7.539 1.00 87.38 203 SER A CA 1
ATOM 1661 C C . SER A 1 203 ? -8.045 -13.616 8.024 1.00 87.38 203 SER A C 1
ATOM 1663 O O . SER A 1 203 ? -7.464 -14.127 8.981 1.00 87.38 203 SER A O 1
ATOM 1665 N N . ARG A 1 204 ? -7.534 -12.550 7.394 1.00 79.25 204 ARG A N 1
ATOM 1666 C CA . ARG A 1 204 ? -6.229 -11.903 7.642 1.00 79.25 204 ARG A CA 1
ATOM 1667 C C . ARG A 1 204 ? -6.356 -10.440 8.085 1.00 79.25 204 ARG A C 1
ATOM 1669 O O . ARG A 1 204 ? -5.420 -9.662 7.917 1.00 79.25 204 ARG A O 1
ATOM 1676 N N . ALA A 1 205 ? -7.496 -10.047 8.656 1.00 72.38 205 ALA A N 1
ATOM 1677 C CA . ALA A 1 205 ? -7.810 -8.646 8.956 1.00 72.38 205 ALA A CA 1
ATOM 1678 C C . ALA A 1 205 ? -6.807 -7.925 9.884 1.00 72.38 205 ALA A C 1
ATOM 1680 O O . ALA A 1 205 ? -6.790 -6.696 9.917 1.00 72.38 205 ALA A O 1
ATOM 1681 N N . LYS A 1 206 ? -5.954 -8.649 10.623 1.00 71.50 206 LYS A N 1
ATOM 1682 C CA . LYS A 1 206 ? -4.898 -8.047 11.446 1.00 71.50 206 LYS A CA 1
ATOM 1683 C C . LYS A 1 206 ? -3.519 -8.299 10.828 1.00 71.50 206 LYS A C 1
ATOM 1685 O O . LYS A 1 206 ? -3.149 -9.467 10.683 1.00 71.50 206 LYS A O 1
ATOM 1690 N N . PRO A 1 207 ? -2.739 -7.239 10.521 1.00 70.31 207 PRO A N 1
ATOM 1691 C CA . PRO A 1 207 ? -1.310 -7.381 10.269 1.00 70.31 207 PRO A CA 1
ATOM 1692 C C . PRO A 1 207 ? -0.679 -8.176 11.409 1.00 70.31 207 PRO A C 1
ATOM 1694 O O . PRO A 1 207 ? -1.069 -8.004 12.572 1.00 70.31 207 PRO A O 1
ATOM 1697 N N . ARG A 1 208 ? 0.299 -9.034 11.105 1.00 73.81 208 ARG A N 1
ATOM 1698 C CA . ARG A 1 208 ? 1.095 -9.617 12.184 1.00 73.81 208 ARG A CA 1
ATOM 1699 C C . ARG A 1 208 ? 1.792 -8.456 12.875 1.00 73.81 208 ARG A C 1
ATOM 1701 O O . ARG A 1 208 ? 2.416 -7.629 12.206 1.00 73.81 208 ARG A O 1
ATOM 1708 N N . ALA A 1 209 ? 1.642 -8.368 14.198 1.00 61.78 209 ALA A N 1
ATOM 1709 C CA . ALA A 1 209 ? 2.441 -7.432 14.969 1.00 61.78 209 ALA A CA 1
ATOM 1710 C C . ALA A 1 209 ? 3.903 -7.673 14.565 1.00 61.78 209 ALA A C 1
ATOM 1712 O O . ALA A 1 209 ? 4.308 -8.844 14.514 1.00 61.78 209 ALA A O 1
ATOM 1713 N N . PRO A 1 210 ? 4.665 -6.620 14.212 1.00 55.75 210 PRO A N 1
ATOM 1714 C CA . PRO A 1 210 ? 6.087 -6.776 13.973 1.00 55.75 210 PRO A CA 1
ATOM 1715 C C . PRO A 1 210 ? 6.664 -7.574 15.143 1.00 55.75 210 PRO A C 1
ATOM 1717 O O . PRO A 1 210 ? 6.244 -7.321 16.280 1.00 55.75 210 PRO A O 1
ATOM 1720 N N . PRO A 1 211 ? 7.556 -8.552 14.907 1.00 51.34 211 PRO A N 1
ATOM 1721 C CA . PRO A 1 211 ? 8.223 -9.220 16.013 1.00 51.34 211 PRO A CA 1
ATOM 1722 C C . PRO A 1 211 ? 8.787 -8.117 16.904 1.00 51.34 211 PRO A C 1
ATOM 1724 O O . PRO A 1 211 ? 9.529 -7.265 16.408 1.00 51.34 211 PRO A O 1
ATOM 1727 N N . ALA A 1 212 ? 8.337 -8.069 18.164 1.00 48.19 212 ALA A N 1
ATOM 1728 C CA . ALA A 1 212 ? 8.757 -7.043 19.106 1.00 48.19 212 ALA A CA 1
ATOM 1729 C C . ALA A 1 212 ? 10.281 -6.980 19.032 1.00 48.19 212 ALA A C 1
ATOM 1731 O O . ALA A 1 212 ? 10.947 -7.998 19.251 1.00 48.19 212 ALA A O 1
ATOM 1732 N N . ARG A 1 213 ? 10.821 -5.833 18.597 1.00 46.69 213 ARG A N 1
ATOM 1733 C CA . ARG A 1 213 ? 12.268 -5.639 18.551 1.00 46.69 213 ARG A CA 1
ATOM 1734 C C . ARG A 1 213 ? 12.745 -5.907 19.970 1.00 46.69 213 ARG A C 1
ATOM 1736 O O . ARG A 1 213 ? 12.393 -5.163 20.875 1.00 46.69 213 ARG A O 1
ATOM 1743 N N . LYS A 1 214 ? 13.496 -6.993 20.164 1.00 47.31 214 LYS A N 1
ATOM 1744 C CA . LYS A 1 214 ? 13.999 -7.413 21.481 1.00 47.31 214 LYS A CA 1
ATOM 1745 C C . LYS A 1 214 ? 14.926 -6.378 22.134 1.00 47.31 214 LYS A C 1
ATOM 1747 O O . LYS A 1 214 ? 15.268 -6.554 23.294 1.00 47.31 214 LYS A O 1
ATOM 1752 N N . ASP A 1 215 ? 15.251 -5.309 21.410 1.00 45.97 215 ASP A N 1
ATOM 1753 C CA . ASP A 1 215 ? 16.177 -4.260 21.818 1.00 45.97 215 ASP A CA 1
ATOM 1754 C C . ASP A 1 215 ? 15.492 -2.908 22.082 1.00 45.97 215 ASP A C 1
ATOM 1756 O O . ASP A 1 215 ? 16.185 -1.919 22.298 1.00 45.97 215 ASP A O 1
ATOM 1760 N N . SER A 1 216 ? 14.152 -2.815 22.074 1.00 47.25 216 SER A N 1
ATOM 1761 C CA . SER A 1 216 ? 13.512 -1.678 22.745 1.00 47.25 216 SER A CA 1
ATOM 1762 C C . SER A 1 216 ? 13.597 -1.944 24.242 1.00 47.25 216 SER A C 1
ATOM 1764 O O . SER A 1 216 ? 12.715 -2.596 24.809 1.00 47.25 216 SER A O 1
ATOM 1766 N N . GLU A 1 217 ? 14.696 -1.500 24.859 1.00 47.31 217 GLU A N 1
ATOM 1767 C CA . GLU A 1 217 ? 14.718 -1.171 26.284 1.00 47.31 217 GLU A CA 1
ATOM 1768 C C . GLU A 1 217 ? 13.371 -0.528 26.599 1.00 47.31 217 GLU A C 1
ATOM 1770 O O . GLU A 1 217 ? 12.959 0.391 25.890 1.00 47.31 217 GLU A O 1
ATOM 1775 N N . ALA A 1 218 ? 12.626 -1.113 27.540 1.00 45.75 218 ALA A N 1
ATOM 1776 C CA . ALA A 1 218 ? 11.329 -0.594 27.927 1.00 45.75 218 ALA A CA 1
ATOM 1777 C C . ALA A 1 218 ? 11.513 0.898 28.207 1.00 45.75 218 ALA A C 1
ATOM 1779 O O . ALA A 1 218 ? 12.222 1.252 29.151 1.00 45.75 218 ALA A O 1
ATOM 1780 N N . GLU A 1 219 ? 10.949 1.738 27.333 1.00 50.22 219 GLU A N 1
ATOM 1781 C CA . GLU A 1 219 ? 10.826 3.168 27.586 1.00 50.22 219 GLU A CA 1
ATOM 1782 C C . GLU A 1 219 ? 10.286 3.272 29.013 1.00 50.22 219 GLU A C 1
ATOM 1784 O O . GLU A 1 219 ? 9.285 2.609 29.317 1.00 50.22 219 GLU A O 1
ATOM 1789 N N . PRO A 1 220 ? 11.015 3.938 29.923 1.00 48.09 220 PRO A N 1
ATOM 1790 C CA . PRO A 1 220 ? 10.641 3.967 31.323 1.00 48.09 220 PRO A CA 1
ATOM 1791 C C . PRO A 1 220 ? 9.208 4.477 31.393 1.00 48.09 220 PRO A C 1
ATOM 1793 O O . PRO A 1 220 ? 8.939 5.561 30.882 1.00 48.09 220 PRO A O 1
ATOM 1796 N N . ASP A 1 221 ? 8.308 3.677 31.979 1.00 50.97 221 ASP A N 1
ATOM 1797 C CA . ASP A 1 221 ? 6.920 4.075 32.207 1.00 50.97 221 ASP A CA 1
ATOM 1798 C C . ASP A 1 221 ? 6.944 5.489 32.784 1.00 50.97 221 ASP A C 1
ATOM 1800 O O . ASP A 1 221 ? 7.449 5.704 33.895 1.00 50.97 221 ASP A O 1
ATOM 1804 N N . GLU A 1 222 ? 6.477 6.466 31.998 1.00 56.72 222 GLU A N 1
ATOM 1805 C CA . GLU A 1 222 ? 6.427 7.839 32.469 1.00 56.72 222 GLU A CA 1
ATOM 1806 C C . GLU A 1 222 ? 5.621 7.827 33.774 1.00 56.72 222 GLU A C 1
ATOM 1808 O O . GLU A 1 222 ? 4.510 7.282 33.815 1.00 56.72 222 GLU A O 1
ATOM 1813 N N . PRO A 1 223 ? 6.176 8.354 34.879 1.00 62.38 223 PRO A N 1
ATOM 1814 C CA . PRO A 1 223 ? 5.517 8.269 36.167 1.00 62.38 223 PRO A CA 1
ATOM 1815 C C . PRO A 1 223 ? 4.153 8.952 36.079 1.00 62.38 223 PRO A C 1
ATOM 1817 O O . PRO A 1 223 ? 4.068 10.144 35.780 1.00 62.38 223 PRO A O 1
ATOM 1820 N N . LEU A 1 224 ? 3.097 8.184 36.371 1.00 60.94 224 LEU A N 1
ATOM 1821 C CA . LEU A 1 224 ? 1.712 8.652 36.435 1.00 60.94 224 LEU A CA 1
ATOM 1822 C C . LEU A 1 224 ? 1.637 9.972 37.203 1.00 60.94 224 LEU A C 1
ATOM 1824 O O . LEU A 1 224 ? 1.913 10.036 38.406 1.00 60.94 224 LEU A O 1
ATOM 1828 N N . VAL A 1 225 ? 1.256 11.040 36.508 1.00 66.38 225 VAL A N 1
ATOM 1829 C CA . VAL A 1 225 ? 1.237 12.372 37.109 1.00 66.38 225 VAL A CA 1
ATOM 1830 C C . VAL A 1 225 ? 0.025 12.506 38.027 1.00 66.38 225 VAL A C 1
ATOM 1832 O O . VAL A 1 225 ? -1.128 12.493 37.591 1.00 66.38 225 VAL A O 1
ATOM 1835 N N . THR A 1 226 ? 0.280 12.662 39.324 1.00 77.62 226 THR A N 1
ATOM 1836 C CA . THR A 1 226 ? -0.756 12.715 40.370 1.00 77.62 226 THR A CA 1
ATOM 1837 C C . THR A 1 226 ? -1.208 14.133 40.725 1.00 77.62 226 THR A C 1
ATOM 1839 O O . THR A 1 226 ? -2.104 14.307 41.550 1.00 77.62 226 THR A O 1
ATOM 1842 N N . THR A 1 227 ? -0.631 15.166 40.103 1.00 79.56 227 THR A N 1
ATOM 1843 C CA . THR A 1 227 ? -0.898 16.579 40.418 1.00 79.56 227 THR A CA 1
ATOM 1844 C C . THR A 1 227 ? -1.353 17.380 39.190 1.00 79.56 227 THR A C 1
ATOM 1846 O O . THR A 1 227 ? -1.191 16.958 38.049 1.00 79.56 227 THR A O 1
ATOM 1849 N N . GLY A 1 228 ? -1.979 18.542 39.412 1.00 84.06 228 GLY A N 1
ATOM 1850 C CA . GLY A 1 228 ? -2.422 19.446 38.340 1.00 84.06 228 GLY A CA 1
ATOM 1851 C C . GLY A 1 228 ? -3.909 19.352 37.981 1.00 84.06 228 GLY A C 1
ATOM 1852 O O . GLY A 1 228 ? -4.706 18.704 38.661 1.00 84.06 228 GLY A O 1
ATOM 1853 N N . VAL A 1 229 ? -4.322 20.092 36.948 1.00 83.31 229 VAL A N 1
ATOM 1854 C CA . VAL A 1 229 ? -5.727 20.134 36.490 1.00 83.31 229 VAL A CA 1
ATOM 1855 C C . VAL A 1 229 ? -6.125 18.796 35.863 1.00 83.31 229 VAL A C 1
ATOM 1857 O O . VAL A 1 229 ? -7.160 18.253 36.237 1.00 83.31 229 VAL A O 1
ATOM 1860 N N . ALA A 1 230 ? -5.261 18.221 35.020 1.00 77.38 230 ALA A N 1
ATOM 1861 C CA . ALA A 1 230 ? -5.459 16.902 34.418 1.00 77.38 230 ALA A CA 1
ATOM 1862 C C . ALA A 1 230 ? -5.600 15.790 35.474 1.00 77.38 230 ALA A C 1
ATOM 1864 O O . ALA A 1 230 ? -6.555 15.018 35.440 1.00 77.38 230 ALA A O 1
ATOM 1865 N N . ALA A 1 231 ? -4.723 15.752 36.485 1.00 79.44 231 ALA A N 1
ATOM 1866 C CA . ALA A 1 231 ? -4.810 14.750 37.549 1.00 79.44 231 ALA A CA 1
ATOM 1867 C C . ALA A 1 231 ? -6.046 14.918 38.450 1.00 79.44 231 ALA A C 1
ATOM 1869 O O . ALA A 1 231 ? -6.631 13.929 38.885 1.00 79.44 231 ALA A O 1
ATOM 1870 N N . ARG A 1 232 ? -6.486 16.156 38.713 1.00 81.94 232 ARG A N 1
ATOM 1871 C CA . ARG A 1 232 ? -7.734 16.402 39.458 1.00 81.94 232 ARG A CA 1
ATOM 1872 C C . ARG A 1 232 ? -8.966 15.974 38.669 1.00 81.94 232 ARG A C 1
ATOM 1874 O O . ARG A 1 232 ? -9.874 15.398 39.253 1.00 81.94 232 ARG A O 1
ATOM 1881 N N . ALA A 1 233 ? -8.965 16.212 37.360 1.00 83.19 233 ALA A N 1
ATOM 1882 C CA . ALA A 1 233 ? -9.979 15.699 36.450 1.00 83.19 233 ALA A CA 1
ATOM 1883 C C . ALA A 1 233 ? -10.002 14.160 36.433 1.00 83.19 233 ALA A C 1
ATOM 1885 O O . ALA A 1 233 ? -11.081 13.586 36.525 1.00 83.19 233 ALA A O 1
ATOM 1886 N N . ARG A 1 234 ? -8.832 13.497 36.425 1.00 73.94 234 ARG A N 1
ATOM 1887 C CA . ARG A 1 234 ? -8.715 12.029 36.571 1.00 73.94 234 ARG A CA 1
ATOM 1888 C C . ARG A 1 234 ? -9.328 11.510 37.872 1.00 73.94 234 ARG A C 1
ATOM 1890 O O . ARG A 1 234 ? -9.964 10.466 37.881 1.00 73.94 234 ARG A O 1
ATOM 1897 N N . ALA A 1 235 ? -9.089 12.214 38.975 1.00 81.44 235 ALA A N 1
ATOM 1898 C CA . ALA A 1 235 ? -9.530 11.799 40.304 1.00 81.44 235 ALA A CA 1
ATOM 1899 C C . ALA A 1 235 ? -11.000 12.150 40.603 1.00 81.44 235 ALA A C 1
ATOM 1901 O O . ALA A 1 235 ? -11.503 11.801 41.673 1.00 81.44 235 ALA A O 1
ATOM 1902 N N . ALA A 1 236 ? -11.687 12.861 39.704 1.00 85.69 236 ALA A N 1
ATOM 1903 C CA . ALA A 1 236 ? -13.067 13.267 39.912 1.00 85.69 236 ALA A CA 1
ATOM 1904 C C . ALA A 1 236 ? -14.010 12.059 39.807 1.00 85.69 236 ALA A C 1
ATOM 1906 O O . ALA A 1 236 ? -14.104 11.393 38.781 1.00 85.69 236 ALA A O 1
ATOM 1907 N N . SER A 1 237 ? -14.758 11.791 40.875 1.00 78.19 237 SER A N 1
ATOM 1908 C CA . SER A 1 237 ? -15.814 10.781 40.884 1.00 78.19 237 SER A CA 1
ATOM 1909 C C . SER A 1 237 ? -17.103 11.367 40.295 1.00 78.19 237 SER A C 1
ATOM 1911 O O . SER A 1 237 ? -17.984 11.806 41.036 1.00 78.19 237 SER A O 1
ATOM 1913 N N . GLY A 1 238 ? -17.191 11.429 38.965 1.00 82.94 238 GLY A N 1
ATOM 1914 C CA . GLY A 1 238 ? -18.385 11.869 38.237 1.00 82.94 238 GLY A CA 1
ATOM 1915 C C . GLY A 1 238 ? -18.076 12.489 36.869 1.00 82.94 238 GLY A C 1
ATOM 1916 O O . GLY A 1 238 ? -16.915 12.761 36.570 1.00 82.94 238 GLY A O 1
ATOM 1917 N N . PRO A 1 239 ? -19.103 12.726 36.031 1.00 82.19 239 PRO A N 1
ATOM 1918 C CA . PRO A 1 239 ? -18.916 13.375 34.740 1.00 82.19 239 PRO A CA 1
ATOM 1919 C C . PRO A 1 239 ? -18.410 14.804 34.946 1.00 82.19 239 PRO A C 1
ATOM 1921 O O . PRO A 1 239 ? -19.018 15.592 35.677 1.00 82.19 239 PRO A O 1
ATOM 1924 N N . LEU A 1 240 ? -17.302 15.140 34.291 1.00 82.12 240 LEU A N 1
ATOM 1925 C CA . LEU A 1 240 ? -16.797 16.508 34.264 1.00 82.12 240 LEU A CA 1
ATOM 1926 C C . LEU A 1 240 ? -17.721 17.396 33.440 1.00 82.12 240 LEU A C 1
ATOM 1928 O O . LEU A 1 240 ? -18.313 16.965 32.445 1.00 82.12 240 LEU A O 1
ATOM 1932 N N . LYS A 1 241 ? -17.802 18.674 33.812 1.00 89.38 241 LYS A N 1
ATOM 1933 C CA . LYS A 1 241 ? -18.396 19.668 32.918 1.00 89.38 241 LYS A CA 1
ATOM 1934 C C . LYS A 1 241 ? -17.507 19.836 31.688 1.00 89.38 241 LYS A C 1
ATOM 1936 O O . LYS A 1 241 ? -16.290 19.672 31.758 1.00 89.38 241 LYS A O 1
ATOM 1941 N N . ALA A 1 242 ? -18.109 20.202 30.557 1.00 81.94 242 ALA A N 1
ATOM 1942 C CA . ALA A 1 242 ? -17.386 20.349 29.294 1.00 81.94 242 ALA A CA 1
ATOM 1943 C C . ALA A 1 242 ? -16.188 21.316 29.398 1.00 81.94 242 ALA A C 1
ATOM 1945 O O . ALA A 1 242 ? -15.129 21.051 28.837 1.00 81.94 242 ALA A O 1
ATOM 1946 N N . ASP A 1 243 ? -16.318 22.405 30.157 1.00 86.12 243 ASP A N 1
ATOM 1947 C CA . ASP A 1 243 ? -15.249 23.385 30.356 1.00 86.12 243 ASP A CA 1
ATOM 1948 C C . ASP A 1 243 ? -14.133 22.892 31.294 1.00 86.12 243 ASP A C 1
ATOM 1950 O O . ASP A 1 243 ? -12.977 23.289 31.143 1.00 86.12 243 ASP A O 1
ATOM 1954 N N . GLU A 1 244 ? -14.460 22.025 32.252 1.00 85.00 244 GLU A N 1
ATOM 1955 C CA . GLU A 1 244 ? -13.487 21.356 33.122 1.00 85.00 244 GLU A CA 1
ATOM 1956 C C . GLU A 1 244 ? -12.708 20.296 32.339 1.00 85.00 244 GLU A C 1
ATOM 1958 O O . GLU A 1 244 ? -11.487 20.211 32.466 1.00 85.00 244 GLU A O 1
ATOM 1963 N N . PHE A 1 245 ? -13.397 19.551 31.472 1.00 80.69 245 PHE A N 1
ATOM 1964 C CA . PHE A 1 245 ? -12.795 18.568 30.578 1.00 80.69 245 PHE A CA 1
ATOM 1965 C C . PHE A 1 245 ? -11.814 19.215 29.593 1.00 80.69 245 PHE A C 1
ATOM 1967 O O . PHE A 1 245 ? -10.661 18.795 29.505 1.00 80.69 245 PHE A O 1
ATOM 1974 N N . VAL A 1 246 ? -12.231 20.280 28.899 1.00 82.69 246 VAL A N 1
ATOM 1975 C CA . VAL A 1 246 ? -11.366 20.996 27.945 1.00 82.69 246 VAL A CA 1
ATOM 1976 C C . VAL A 1 246 ? -10.119 21.545 28.640 1.00 82.69 246 VAL A C 1
ATOM 1978 O O . VAL A 1 246 ? -9.012 21.373 28.132 1.00 82.69 246 VAL A O 1
ATOM 1981 N N . ARG A 1 247 ? -10.271 22.138 29.832 1.00 84.06 247 ARG A N 1
ATOM 1982 C CA . ARG A 1 247 ? -9.135 22.652 30.615 1.00 84.06 247 ARG A CA 1
ATOM 1983 C C . ARG A 1 247 ? -8.196 21.550 31.096 1.00 84.06 247 ARG A C 1
ATOM 1985 O O . ARG A 1 247 ? -6.983 21.743 31.100 1.00 84.06 247 ARG A O 1
ATOM 1992 N N . ALA A 1 248 ? -8.735 20.402 31.499 1.00 84.06 248 ALA A N 1
ATOM 1993 C CA . ALA A 1 248 ? -7.932 19.243 31.870 1.00 84.06 248 ALA A CA 1
ATOM 1994 C C . ALA A 1 248 ? -7.128 18.707 30.683 1.00 84.06 248 ALA A C 1
ATOM 1996 O O . ALA A 1 248 ? -5.953 18.385 30.846 1.00 84.06 248 ALA A O 1
ATOM 1997 N N . LEU A 1 249 ? -7.733 18.676 29.493 1.00 82.44 249 LEU A N 1
ATOM 1998 C CA . LEU A 1 249 ? -7.051 18.250 28.281 1.00 82.44 249 LEU A CA 1
ATOM 1999 C C . LEU A 1 249 ? -5.930 19.213 27.885 1.00 82.44 249 LEU A C 1
ATOM 2001 O O . LEU A 1 249 ? -4.812 18.778 27.637 1.00 82.44 249 LEU A O 1
ATOM 2005 N N . GLN A 1 250 ? -6.204 20.519 27.874 1.00 84.44 250 GLN A N 1
ATOM 2006 C CA . GLN A 1 250 ? -5.199 21.541 27.565 1.00 84.44 250 GLN A CA 1
ATOM 2007 C C . GLN A 1 250 ? -3.991 21.439 28.503 1.00 84.44 250 GLN A C 1
ATOM 2009 O O . GLN A 1 250 ? -2.855 21.434 28.038 1.00 84.44 250 GLN A O 1
ATOM 2014 N N . ALA A 1 251 ? -4.231 21.253 29.804 1.00 84.19 251 ALA A N 1
ATOM 2015 C CA . ALA A 1 251 ? -3.163 21.066 30.781 1.00 84.19 251 ALA A CA 1
AT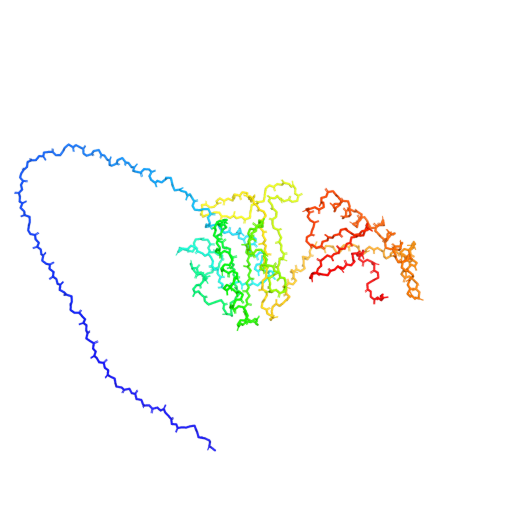OM 2016 C C . ALA A 1 251 ? -2.325 19.796 30.523 1.00 84.19 251 ALA A C 1
ATOM 2018 O O . ALA A 1 251 ? -1.125 19.791 30.790 1.00 84.19 251 ALA A O 1
ATOM 2019 N N . GLU A 1 252 ? -2.931 18.725 30.002 1.00 82.50 252 GLU A N 1
ATOM 2020 C CA . GLU A 1 252 ? -2.203 17.499 29.648 1.00 82.50 252 GLU A CA 1
ATOM 2021 C C . GLU A 1 252 ? -1.324 17.693 28.404 1.00 82.50 252 GLU A C 1
ATOM 2023 O O . GLU A 1 252 ? -0.196 17.204 28.345 1.00 82.50 252 GLU A O 1
ATOM 2028 N N . TYR A 1 253 ? -1.812 18.468 27.438 1.00 80.94 253 TYR A N 1
ATOM 2029 C CA . TYR A 1 253 ? -1.077 18.819 26.223 1.00 80.94 253 TYR A CA 1
ATOM 2030 C C . TYR A 1 253 ? 0.120 19.724 26.503 1.00 80.94 253 TYR A C 1
ATOM 2032 O O . TYR A 1 253 ? 1.183 19.522 25.926 1.00 80.94 253 TYR A O 1
ATOM 2040 N N . GLU A 1 254 ? -0.041 20.703 27.395 1.00 82.94 254 GLU A N 1
ATOM 2041 C CA . GLU A 1 254 ? 1.048 21.586 27.827 1.00 82.94 254 GLU A CA 1
ATOM 2042 C C . GLU A 1 254 ? 2.128 20.831 28.609 1.00 82.94 254 GLU A C 1
ATOM 2044 O O . GLU A 1 254 ? 3.304 21.186 28.556 1.00 82.94 254 GLU A O 1
ATOM 2049 N N . ARG A 1 255 ? 1.735 19.780 29.335 1.00 81.88 255 ARG A N 1
ATOM 2050 C CA . ARG A 1 255 ? 2.652 18.952 30.120 1.00 81.88 255 ARG A CA 1
ATOM 2051 C C . ARG A 1 255 ? 3.456 17.994 29.249 1.00 81.88 255 ARG A C 1
ATOM 2053 O O . ARG A 1 255 ? 4.651 17.818 29.478 1.00 81.88 255 ARG A O 1
ATOM 2060 N N . SER A 1 256 ? 2.796 17.312 28.315 1.00 82.81 256 SER A N 1
ATOM 2061 C CA . SER A 1 256 ? 3.440 16.286 27.503 1.00 82.81 256 SER A CA 1
ATOM 2062 C C . SER A 1 256 ? 4.350 16.935 26.465 1.00 82.81 256 SER A C 1
ATOM 2064 O O . SER A 1 256 ? 3.884 17.532 25.494 1.00 82.81 256 SER A O 1
ATOM 2066 N N . GLN A 1 257 ? 5.664 16.767 26.638 1.00 79.81 257 GLN A N 1
ATOM 2067 C CA . GLN A 1 257 ? 6.647 17.244 25.665 1.00 79.81 257 GLN A CA 1
ATOM 2068 C C . GLN A 1 257 ? 6.377 16.651 24.274 1.00 79.81 257 GLN A C 1
ATOM 2070 O O . GLN A 1 257 ? 6.476 17.362 23.279 1.00 79.81 257 GLN A O 1
ATOM 2075 N N . TYR A 1 258 ? 5.947 15.386 24.212 1.00 81.19 258 TYR A N 1
ATOM 2076 C CA . TYR A 1 258 ? 5.538 14.734 22.971 1.00 81.19 258 TYR A CA 1
ATOM 2077 C C . TYR A 1 258 ? 4.350 15.435 22.298 1.00 81.19 258 TYR A C 1
ATOM 2079 O O . TYR A 1 258 ? 4.439 15.783 21.121 1.00 81.19 258 TYR A O 1
ATOM 2087 N N . LEU A 1 259 ? 3.247 15.668 23.024 1.00 82.44 259 LEU A N 1
ATOM 2088 C CA . LEU A 1 259 ? 2.066 16.325 22.447 1.00 82.44 259 LEU A CA 1
ATOM 2089 C C . LEU A 1 259 ? 2.363 17.772 22.049 1.00 82.44 259 LEU A C 1
ATOM 2091 O O . LEU A 1 259 ? 1.868 18.229 21.021 1.00 82.44 259 LEU A O 1
ATOM 2095 N N . SER A 1 260 ? 3.198 18.470 22.819 1.00 83.94 260 SER A N 1
ATOM 2096 C CA . SER A 1 260 ? 3.660 19.816 22.485 1.00 83.94 260 SER A CA 1
ATOM 2097 C C . SER A 1 260 ? 4.472 19.827 21.184 1.00 83.94 260 SER A C 1
ATOM 2099 O O . SER A 1 260 ? 4.139 20.565 20.258 1.00 83.94 260 SER A O 1
ATOM 2101 N N . SER A 1 261 ? 5.461 18.937 21.042 1.00 83.75 261 SER A N 1
ATOM 2102 C CA . SER A 1 261 ? 6.235 18.806 19.801 1.00 83.75 261 SER A CA 1
ATOM 2103 C C . SER A 1 261 ? 5.365 18.396 18.609 1.00 83.75 261 SER A C 1
ATOM 2105 O O . SER A 1 261 ? 5.512 18.956 17.526 1.00 83.75 261 SER A O 1
ATOM 2107 N N . LEU A 1 262 ? 4.412 17.477 18.802 1.00 82.44 262 LEU A N 1
ATOM 2108 C CA . LEU A 1 262 ? 3.464 17.081 17.758 1.00 82.44 262 LEU A CA 1
ATOM 2109 C C . LEU A 1 262 ? 2.558 18.252 17.343 1.00 82.44 262 LEU A C 1
ATOM 2111 O O . LEU A 1 262 ? 2.261 18.417 16.160 1.00 82.44 262 LEU A O 1
ATOM 2115 N N . LYS A 1 263 ? 2.139 19.094 18.295 1.00 86.94 263 LYS A N 1
ATOM 2116 C CA . LYS A 1 263 ? 1.375 20.318 18.021 1.00 86.94 263 LYS A CA 1
ATOM 2117 C C . LYS A 1 263 ? 2.195 21.301 17.188 1.00 86.94 263 LYS A C 1
ATOM 2119 O O . LYS A 1 263 ? 1.685 21.817 16.196 1.00 86.94 263 LYS A O 1
ATOM 2124 N N . GLU A 1 264 ? 3.448 21.549 17.564 1.00 87.56 264 GLU A N 1
ATOM 2125 C CA . GLU A 1 264 ? 4.357 22.420 16.811 1.00 87.56 264 GLU A CA 1
ATOM 2126 C C . GLU A 1 264 ? 4.584 21.906 15.384 1.00 87.56 264 GLU A C 1
ATOM 2128 O O . GLU A 1 264 ? 4.513 22.688 14.436 1.00 87.56 264 GLU A O 1
ATOM 2133 N N . GLU A 1 265 ? 4.775 20.595 15.210 1.00 81.44 265 GLU A N 1
ATOM 2134 C CA . GLU A 1 265 ? 4.952 19.959 13.899 1.00 81.44 265 GLU A CA 1
ATOM 2135 C C . GLU A 1 265 ? 3.694 20.129 13.023 1.00 81.44 265 GLU A C 1
ATOM 2137 O O . GLU A 1 265 ? 3.789 20.566 11.873 1.00 81.44 265 GLU A O 1
ATOM 2142 N N . LEU A 1 266 ? 2.501 19.889 13.588 1.00 82.69 266 LEU A N 1
ATOM 2143 C CA . LEU A 1 266 ? 1.219 20.072 12.894 1.00 82.69 266 LEU A CA 1
ATOM 2144 C C . LEU A 1 266 ? 0.947 21.536 12.512 1.00 82.69 266 LEU A C 1
ATOM 2146 O O . LEU A 1 266 ? 0.341 21.793 11.471 1.00 82.69 266 LEU A O 1
ATOM 2150 N N . ILE A 1 267 ? 1.390 22.497 13.328 1.00 84.56 267 ILE A N 1
ATOM 2151 C CA . ILE A 1 267 ? 1.290 23.934 13.027 1.00 84.56 267 ILE A CA 1
ATOM 2152 C C . ILE A 1 267 ? 2.292 24.335 11.937 1.00 84.56 267 ILE A C 1
ATOM 2154 O O . ILE A 1 267 ? 1.946 25.103 11.039 1.00 84.56 267 ILE A O 1
ATOM 2158 N N . ALA A 1 268 ? 3.525 23.828 12.001 1.00 81.25 268 ALA A N 1
ATOM 2159 C CA . ALA A 1 268 ? 4.588 24.163 11.058 1.00 81.25 268 ALA A CA 1
ATOM 2160 C C . ALA A 1 268 ? 4.335 23.590 9.656 1.00 81.25 268 ALA A C 1
ATOM 2162 O O . ALA A 1 268 ? 4.715 24.203 8.656 1.00 81.25 268 ALA A O 1
ATOM 2163 N N . ALA A 1 269 ? 3.676 22.433 9.571 1.00 76.75 269 ALA A N 1
ATOM 2164 C CA . ALA A 1 269 ? 3.408 21.756 8.313 1.00 76.75 269 ALA A CA 1
ATOM 2165 C C . ALA A 1 269 ? 1.972 21.201 8.252 1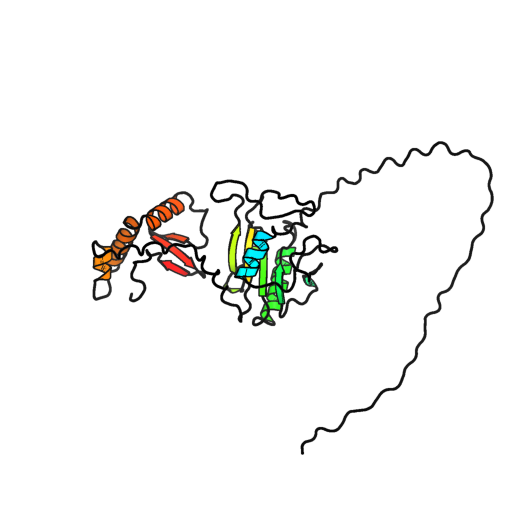.00 76.75 269 ALA A C 1
ATOM 2167 O O . ALA A 1 269 ? 1.775 19.991 8.185 1.00 76.75 269 ALA A O 1
ATOM 2168 N N . PRO A 1 270 ? 0.936 22.057 8.152 1.00 65.88 270 PRO A N 1
ATOM 2169 C CA . PRO A 1 270 ? -0.471 21.631 8.213 1.00 65.88 270 PRO A CA 1
ATOM 2170 C C . PRO A 1 270 ? -0.902 20.681 7.076 1.00 65.88 270 PRO A C 1
ATOM 2172 O O . PRO A 1 270 ? -2.000 20.131 7.098 1.00 65.88 270 PRO A O 1
ATOM 2175 N N . HIS A 1 271 ? -0.043 20.502 6.070 1.00 57.16 271 HIS A N 1
ATOM 2176 C CA . HIS A 1 271 ? -0.245 19.679 4.880 1.00 57.16 271 HIS A CA 1
ATOM 2177 C C . HIS A 1 271 ? 0.731 18.492 4.777 1.00 57.16 271 HIS A C 1
ATOM 2179 O O . HIS A 1 271 ? 0.575 17.676 3.871 1.00 57.16 271 HIS A O 1
ATOM 2185 N N . GLN A 1 272 ? 1.728 18.375 5.664 1.00 54.25 272 GLN A N 1
ATOM 2186 C CA . GLN A 1 272 ? 2.684 17.262 5.680 1.00 54.25 272 GLN A CA 1
ATOM 2187 C C . GLN A 1 272 ? 2.597 16.579 7.042 1.00 54.25 272 GLN A C 1
ATOM 2189 O O . GLN A 1 272 ? 2.756 17.233 8.059 1.00 54.25 272 GLN A O 1
ATOM 2194 N N . ARG A 1 273 ? 2.340 15.266 7.051 1.00 49.12 273 ARG A N 1
ATOM 2195 C CA . ARG A 1 273 ? 2.095 14.447 8.253 1.00 49.12 273 ARG A CA 1
ATOM 2196 C C . ARG A 1 273 ? 0.864 14.912 9.044 1.00 49.12 273 ARG A C 1
ATOM 2198 O O . ARG A 1 273 ? 0.913 15.716 9.955 1.00 49.12 273 ARG A O 1
ATOM 2205 N N . THR A 1 274 ? -0.307 14.340 8.827 1.00 51.03 274 THR A N 1
ATOM 2206 C CA . THR A 1 274 ? -0.540 12.899 8.931 1.00 51.03 274 THR A CA 1
ATOM 2207 C C . THR A 1 274 ? -1.971 12.645 8.479 1.00 51.03 274 THR A C 1
ATOM 2209 O O . THR A 1 274 ? -2.888 13.299 8.959 1.00 51.03 274 THR A O 1
ATOM 2212 N N . ASP A 1 275 ? -2.231 11.674 7.607 1.00 60.34 275 ASP A N 1
ATOM 2213 C CA . ASP A 1 275 ? -3.617 11.234 7.349 1.00 60.34 275 ASP A CA 1
ATOM 2214 C C . ASP A 1 275 ? -4.328 10.801 8.638 1.00 60.34 275 ASP A C 1
ATOM 2216 O O . ASP A 1 275 ? -5.555 10.771 8.711 1.00 60.34 275 ASP A O 1
ATOM 2220 N N . THR A 1 276 ? -3.527 10.516 9.667 1.00 72.38 276 THR A N 1
ATOM 2221 C CA . THR A 1 276 ? -3.947 10.095 10.983 1.00 72.38 276 THR A CA 1
ATOM 2222 C C . THR A 1 276 ? -4.064 11.190 12.021 1.00 72.38 276 THR A C 1
ATOM 2224 O O . THR A 1 276 ? -4.591 10.835 13.054 1.00 72.38 276 THR A O 1
ATOM 2227 N N . PHE A 1 277 ? -3.629 12.445 11.848 1.00 81.38 277 PHE A N 1
ATOM 2228 C CA . PHE A 1 277 ? -3.841 13.491 12.864 1.00 81.38 277 PHE A CA 1
ATOM 2229 C C . PHE A 1 277 ? -4.265 14.849 12.283 1.00 81.38 277 PHE A C 1
ATOM 2231 O O . PHE A 1 277 ? -3.948 15.216 11.149 1.00 81.38 277 PHE A O 1
ATOM 2238 N N . ARG A 1 278 ? -5.061 15.591 13.053 1.00 81.12 278 ARG A N 1
ATOM 2239 C CA . ARG A 1 278 ? -5.639 16.894 12.708 1.00 81.12 278 ARG A CA 1
ATOM 2240 C C . ARG A 1 278 ? -5.664 17.791 13.938 1.00 81.12 278 ARG A C 1
ATOM 2242 O O . ARG A 1 278 ? -5.953 17.316 15.030 1.00 81.12 278 ARG A O 1
ATOM 2249 N N . MET A 1 279 ? -5.441 19.083 13.731 1.00 84.19 279 MET A N 1
ATOM 2250 C CA . MET A 1 279 ? -5.723 20.107 14.735 1.00 84.19 279 MET A CA 1
ATOM 2251 C C . MET A 1 279 ? -7.174 20.580 14.595 1.00 84.19 279 MET A C 1
ATOM 2253 O O . MET A 1 279 ? -7.591 20.940 13.494 1.00 84.19 279 MET A O 1
ATOM 2257 N N . VAL A 1 280 ? -7.934 20.586 15.691 1.00 80.75 280 VAL A N 1
ATOM 2258 C CA . VAL A 1 280 ? -9.271 21.202 15.781 1.00 80.75 280 VAL A CA 1
ATOM 2259 C C . VAL A 1 280 ? -9.338 21.949 17.108 1.00 80.75 280 VAL A C 1
ATOM 2261 O O . VAL A 1 280 ? -9.134 21.326 18.147 1.00 80.75 280 VAL A O 1
ATOM 2264 N N . ASP A 1 281 ? -9.577 23.263 17.067 1.00 79.00 281 ASP A N 1
ATOM 2265 C CA . ASP A 1 281 ? -9.674 24.135 18.252 1.00 79.00 281 ASP A CA 1
ATOM 2266 C C . ASP A 1 281 ? -8.533 23.914 19.268 1.00 79.00 281 ASP A C 1
ATOM 2268 O O . ASP A 1 281 ? -8.756 23.680 20.454 1.00 79.00 281 ASP A O 1
ATOM 2272 N N . ASP A 1 282 ? -7.289 23.940 18.774 1.00 82.31 282 ASP A N 1
ATOM 2273 C CA . ASP A 1 282 ? -6.046 23.736 19.539 1.00 82.31 282 ASP A CA 1
ATOM 2274 C C . ASP A 1 282 ? -5.795 22.332 20.118 1.00 82.31 282 ASP A C 1
ATOM 2276 O O . ASP A 1 282 ? -4.781 22.134 20.798 1.00 82.31 282 ASP A O 1
ATOM 2280 N N . MET A 1 283 ? -6.642 21.351 19.797 1.00 81.81 283 MET A N 1
ATOM 2281 C CA . MET A 1 283 ? -6.484 19.950 20.193 1.00 81.81 283 MET A CA 1
ATOM 2282 C C . MET A 1 283 ? -5.999 19.069 19.042 1.00 81.81 283 MET A C 1
ATOM 2284 O O . MET A 1 283 ? -6.413 19.248 17.893 1.00 81.81 283 MET A O 1
ATOM 2288 N N . ILE A 1 284 ? -5.178 18.065 19.369 1.00 85.56 284 ILE A N 1
ATOM 2289 C CA . ILE A 1 284 ? -4.726 17.052 18.412 1.00 85.56 284 ILE A CA 1
ATOM 2290 C C . ILE A 1 284 ? -5.733 15.903 18.406 1.00 85.56 284 ILE A C 1
ATOM 2292 O O . ILE A 1 284 ? -5.978 15.211 19.394 1.00 85.56 284 ILE A O 1
ATOM 2296 N N . TRP A 1 285 ? -6.291 15.651 17.238 1.00 83.25 285 TRP A N 1
ATOM 2297 C CA . TRP A 1 285 ? -7.179 14.533 16.991 1.00 83.25 285 TRP A CA 1
ATOM 2298 C C . TRP A 1 285 ? -6.507 13.539 16.085 1.00 83.25 285 TRP A C 1
ATOM 2300 O O . TRP A 1 285 ? -5.962 13.922 15.059 1.00 83.25 285 TRP A O 1
ATOM 2310 N N . ARG A 1 286 ? -6.613 12.257 16.404 1.00 83.19 286 ARG A N 1
ATOM 2311 C CA . ARG A 1 286 ? -6.271 11.180 15.497 1.00 83.19 286 ARG A CA 1
ATOM 2312 C C . ARG A 1 286 ? -7.451 10.870 14.577 1.00 83.19 286 ARG A C 1
ATOM 2314 O O . ARG A 1 286 ? -8.523 10.521 15.054 1.00 83.19 286 ARG A O 1
ATOM 2321 N N . VAL A 1 287 ? -7.273 10.938 13.265 1.00 77.88 287 VAL A N 1
ATOM 2322 C CA . VAL A 1 287 ? -8.242 10.452 12.279 1.00 77.88 287 VAL A CA 1
ATOM 2323 C C . VAL A 1 287 ? -7.929 8.991 11.965 1.00 77.88 287 VAL A C 1
ATOM 2325 O O . VAL A 1 287 ? -6.982 8.674 11.254 1.00 77.88 287 VAL A O 1
ATOM 2328 N N . ALA A 1 288 ? -8.723 8.075 12.505 1.00 71.56 288 ALA A N 1
ATOM 2329 C CA . ALA A 1 288 ? -8.613 6.649 12.216 1.00 71.56 288 ALA A CA 1
ATOM 2330 C C . ALA A 1 288 ? -9.967 6.139 11.722 1.00 71.56 288 ALA A C 1
ATOM 2332 O O . ALA A 1 288 ? -10.996 6.406 12.338 1.00 71.56 288 ALA A O 1
ATOM 2333 N N . GLU A 1 289 ? -9.980 5.441 10.582 1.00 73.06 289 GLU A N 1
ATOM 2334 C CA . GLU A 1 289 ? -11.203 4.853 10.001 1.00 73.06 289 GLU A CA 1
ATOM 2335 C C . GLU A 1 289 ? -12.328 5.879 9.735 1.00 73.06 289 GLU A C 1
ATOM 2337 O O . GLU A 1 289 ? -13.515 5.569 9.812 1.00 73.06 289 GLU A O 1
ATOM 2342 N N . GLY A 1 290 ? -11.960 7.130 9.429 1.00 69.81 290 GLY A N 1
ATOM 2343 C CA . GLY A 1 290 ? -12.915 8.224 9.218 1.00 69.81 290 GLY A CA 1
ATOM 2344 C C . GLY A 1 290 ? -13.549 8.767 10.504 1.00 69.81 290 GLY A C 1
ATOM 2345 O O . GLY A 1 290 ? -14.520 9.516 10.429 1.00 69.81 290 GLY A O 1
ATOM 2346 N N . ARG A 1 291 ? -13.019 8.402 11.678 1.00 64.38 291 ARG A N 1
ATOM 2347 C CA . ARG A 1 291 ? -13.445 8.913 12.985 1.00 64.38 291 ARG A CA 1
ATOM 2348 C C . ARG A 1 291 ? -12.332 9.720 13.634 1.00 64.38 291 ARG A C 1
ATOM 2350 O O . ARG A 1 291 ? -11.160 9.372 13.521 1.00 64.38 291 ARG A O 1
ATOM 2357 N N . TYR A 1 292 ? -12.730 10.766 14.346 1.00 73.62 292 TYR A N 1
ATOM 2358 C CA . TYR A 1 292 ? -11.849 11.554 15.194 1.00 73.62 292 TYR A CA 1
ATOM 2359 C C . TYR A 1 292 ? -11.739 10.862 16.559 1.00 73.62 292 TYR A C 1
ATOM 2361 O O . TYR A 1 292 ? -12.739 10.641 17.237 1.00 73.62 292 TYR A O 1
ATOM 2369 N N . GLN A 1 293 ? -10.524 10.481 16.931 1.00 79.75 293 GLN A N 1
ATOM 2370 C CA . GLN A 1 293 ? -10.149 9.946 18.235 1.00 79.75 293 GLN A CA 1
ATOM 2371 C C . GLN A 1 293 ? -9.296 11.001 18.929 1.00 79.75 293 GLN A C 1
ATOM 2373 O O . GLN A 1 293 ? -8.362 11.524 18.329 1.00 79.75 293 GLN A O 1
ATOM 2378 N N . LEU A 1 294 ? -9.608 11.344 20.170 1.00 81.12 294 LEU A N 1
ATOM 2379 C CA . LEU A 1 294 ? -8.809 12.319 20.899 1.00 81.12 294 LEU A CA 1
ATOM 2380 C C . LEU A 1 294 ? -7.436 11.719 21.215 1.00 81.12 294 LEU A C 1
ATOM 2382 O O . LEU A 1 294 ? -7.363 10.593 21.710 1.00 81.12 294 LEU A O 1
ATOM 2386 N N . VAL A 1 295 ? -6.356 12.438 20.904 1.00 78.56 295 VAL A N 1
ATOM 2387 C CA . VAL A 1 295 ? -5.014 11.992 21.291 1.00 78.56 295 VAL A CA 1
ATOM 2388 C C . VAL A 1 295 ? -4.795 12.380 22.733 1.00 78.56 295 VAL A C 1
ATOM 2390 O O . VAL A 1 295 ? -4.956 13.541 23.104 1.00 78.56 295 VAL A O 1
ATOM 2393 N N . LEU A 1 296 ? -4.434 11.396 23.536 1.00 77.31 296 LEU A N 1
ATOM 2394 C CA . LEU A 1 296 ? -4.094 11.589 24.925 1.00 77.31 296 LEU A CA 1
ATOM 2395 C C . LEU A 1 296 ? -2.684 11.045 25.169 1.00 77.31 296 LEU A C 1
ATOM 2397 O O . LEU A 1 296 ? -2.220 10.182 24.420 1.00 77.31 296 LEU A O 1
ATOM 2401 N N . ALA A 1 297 ? -2.003 11.549 26.196 1.00 71.44 297 ALA A N 1
ATOM 2402 C CA . ALA A 1 297 ? -0.735 10.973 26.629 1.00 71.44 297 ALA A CA 1
ATOM 2403 C C . ALA A 1 297 ? -0.957 9.531 27.128 1.00 71.44 297 ALA A C 1
ATOM 2405 O O . ALA A 1 297 ? -2.074 9.154 27.484 1.00 71.44 297 ALA A O 1
ATOM 2406 N N . GLN A 1 298 ? 0.084 8.699 27.133 1.00 59.41 298 GLN A N 1
ATOM 2407 C CA . GLN A 1 298 ? -0.035 7.273 27.473 1.00 59.41 298 GLN A CA 1
ATOM 2408 C C . GLN A 1 298 ? -0.565 7.033 28.903 1.00 59.41 298 GLN A C 1
ATOM 2410 O O . GLN A 1 298 ? -1.188 6.008 29.167 1.00 59.41 298 GLN A O 1
ATOM 2415 N N . ASP A 1 299 ? -0.402 8.007 29.799 1.00 58.09 299 ASP A N 1
ATOM 2416 C CA . ASP A 1 299 ? -0.914 8.041 31.174 1.00 58.09 299 ASP A CA 1
ATOM 2417 C C . ASP A 1 299 ? -2.288 8.730 31.312 1.00 58.09 299 ASP A C 1
ATOM 2419 O O . ASP A 1 299 ? -2.754 9.068 32.410 1.00 58.09 299 ASP A O 1
ATOM 2423 N N . SER A 1 300 ? -2.967 8.963 30.192 1.00 50.16 300 SER A N 1
ATOM 2424 C CA . SER A 1 300 ? -4.287 9.565 30.191 1.00 50.16 300 SER A CA 1
ATOM 2425 C C . SER A 1 300 ? -5.400 8.530 30.374 1.00 50.16 300 SER A C 1
ATOM 2427 O O . SER A 1 300 ? -5.346 7.426 29.828 1.00 50.16 300 SER A O 1
ATOM 2429 N N . PRO A 1 301 ? -6.451 8.884 31.127 1.00 46.84 301 PRO A N 1
ATOM 2430 C CA . PRO A 1 301 ? -7.531 7.970 31.478 1.00 46.84 301 PRO A CA 1
ATOM 2431 C C . PRO A 1 301 ? -8.348 7.627 30.228 1.00 46.84 301 PRO A C 1
ATOM 2433 O O . PRO A 1 301 ? -9.129 8.449 29.761 1.00 46.84 301 PRO A O 1
ATOM 2436 N N . SER A 1 302 ? -8.180 6.431 29.671 1.00 45.78 302 SER A N 1
ATOM 2437 C CA . SER A 1 302 ? -8.987 5.971 28.529 1.00 45.78 302 SER A CA 1
ATOM 2438 C C . SER A 1 302 ? -10.094 4.987 28.918 1.00 45.78 302 SER A C 1
ATOM 2440 O O . SER A 1 302 ? -10.932 4.672 28.080 1.00 45.78 302 SER A O 1
ATOM 2442 N N . GLU A 1 303 ? -10.158 4.537 30.178 1.00 38.41 303 GLU A N 1
ATOM 2443 C CA . GLU A 1 303 ? -11.018 3.401 30.545 1.00 38.41 303 GLU A CA 1
ATOM 2444 C C . GLU A 1 303 ? -12.374 3.749 31.188 1.00 38.41 303 GLU A C 1
ATOM 2446 O O . GLU A 1 303 ? -13.176 2.842 31.399 1.00 38.41 303 GLU A O 1
ATOM 2451 N N . SER A 1 304 ? -12.706 5.019 31.461 1.00 40.72 304 SER A N 1
ATOM 2452 C CA . SER A 1 304 ? -13.999 5.332 32.106 1.00 40.72 304 SER A CA 1
ATOM 2453 C C . SER A 1 304 ? -14.502 6.776 31.926 1.00 40.72 304 SER A C 1
ATOM 2455 O O . SER A 1 304 ? -14.690 7.481 32.920 1.00 40.72 304 SER A O 1
ATOM 2457 N N . TRP A 1 305 ? -14.730 7.214 30.683 1.00 47.66 305 TRP A N 1
ATOM 2458 C CA . TRP A 1 305 ? -15.457 8.460 30.371 1.00 47.66 305 TRP A CA 1
ATOM 2459 C C . TRP A 1 305 ? -16.780 8.175 29.672 1.00 47.66 305 TRP A C 1
ATOM 2461 O O . TRP A 1 305 ? -16.790 7.288 28.787 1.00 47.66 305 TRP A O 1
#

InterPro domains:
  IPR008593 DNA N-6-adenine-methyltransferase [PF05869] (54-122)

Organism: NCBI:txid36881